Protein AF-A0AB36I3A6-F1 (afdb_monomer_lite)

Sequence (189 aa):
MEKKITGVNIMQKVNGEIGVILEKSWDMGILWNKVGSYETIAELSQLIEEWYPWSVDEAELKELTEEFLENQYIDVDGEEIELIQRVGENQVYVKYRNYSAIDECDCLIYDKSKKNYLLGFSNTGWARIDGAIDLETGTVGYYNDQENIYTPVGYLHDDDLDMLNGIIQDFDLSIDYECSVKREKELVP

Structure (mmCIF, N/CA/C/O backbone):
data_AF-A0AB36I3A6-F1
#
_entry.id   AF-A0AB36I3A6-F1
#
loop_
_atom_site.group_PDB
_atom_site.id
_atom_site.type_symbol
_atom_site.label_atom_id
_atom_site.label_alt_id
_atom_site.label_comp_id
_atom_site.label_asym_id
_atom_site.label_entity_id
_atom_site.label_seq_id
_atom_site.pdbx_PDB_ins_code
_atom_site.Cartn_x
_atom_site.Cartn_y
_atom_site.Cartn_z
_atom_site.occupancy
_atom_site.B_iso_or_equiv
_atom_site.auth_seq_id
_atom_site.auth_comp_id
_atom_site.auth_asym_id
_atom_site.auth_atom_id
_atom_site.pdbx_PDB_model_num
ATOM 1 N N . MET A 1 1 ? -26.705 3.551 -7.877 1.00 35.22 1 MET A N 1
ATOM 2 C CA . MET A 1 1 ? -26.489 4.973 -7.540 1.00 35.22 1 MET A CA 1
ATOM 3 C C . MET A 1 1 ? -25.013 5.082 -7.236 1.00 35.22 1 MET A C 1
ATOM 5 O O . MET A 1 1 ? -24.598 4.723 -6.147 1.00 35.22 1 MET A O 1
ATOM 9 N N . GLU A 1 2 ? -24.225 5.409 -8.254 1.00 30.97 2 GLU A N 1
ATOM 10 C CA . GLU A 1 2 ? -22.773 5.533 -8.141 1.00 30.97 2 GLU A CA 1
ATOM 11 C C . GLU A 1 2 ? -22.468 6.790 -7.328 1.00 30.97 2 GLU A C 1
ATOM 13 O O . GLU A 1 2 ? -22.832 7.901 -7.729 1.00 30.97 2 GLU A O 1
ATOM 18 N N . LYS A 1 3 ? -21.847 6.624 -6.158 1.00 34.03 3 LYS A N 1
ATOM 19 C CA . LYS A 1 3 ? -21.266 7.749 -5.429 1.00 34.03 3 LYS A CA 1
ATOM 20 C C . LYS A 1 3 ? -20.038 8.210 -6.213 1.00 34.03 3 LYS A C 1
ATOM 22 O O . LYS A 1 3 ? -18.934 7.732 -6.001 1.00 34.03 3 LYS A O 1
ATOM 27 N N . LYS A 1 4 ? -20.236 9.153 -7.135 1.00 32.88 4 LYS A N 1
ATOM 28 C CA . LYS A 1 4 ? -19.145 9.992 -7.635 1.00 32.88 4 LYS A CA 1
ATOM 29 C C . LYS A 1 4 ? -18.659 10.855 -6.475 1.00 32.88 4 LYS A C 1
ATOM 31 O O . LYS A 1 4 ? -19.248 11.897 -6.197 1.00 32.88 4 LYS A O 1
ATOM 36 N N . ILE A 1 5 ? -17.596 10.420 -5.809 1.00 39.62 5 ILE A N 1
ATOM 37 C CA . ILE A 1 5 ? -16.802 11.288 -4.945 1.00 39.62 5 ILE A CA 1
ATOM 38 C C . ILE A 1 5 ? -16.005 12.187 -5.893 1.00 39.62 5 ILE A C 1
ATOM 40 O O . ILE A 1 5 ? -14.973 11.815 -6.442 1.00 39.62 5 ILE A O 1
ATOM 44 N N . THR A 1 6 ? -16.566 13.355 -6.200 1.00 40.69 6 THR A N 1
ATOM 45 C CA . THR A 1 6 ? -15.867 14.406 -6.940 1.00 40.69 6 THR A CA 1
ATOM 46 C C . THR A 1 6 ? -14.751 14.950 -6.061 1.00 40.69 6 THR A C 1
ATOM 48 O O . THR A 1 6 ? -15.018 15.433 -4.963 1.00 40.69 6 THR A O 1
ATOM 51 N N . GLY A 1 7 ? -13.517 14.841 -6.544 1.00 38.28 7 GLY A N 1
ATOM 52 C CA . GLY A 1 7 ? -12.319 15.157 -5.786 1.00 38.28 7 GLY A CA 1
ATOM 53 C C . GLY A 1 7 ? -12.171 16.607 -5.310 1.00 38.28 7 GLY A C 1
ATOM 54 O O . GLY A 1 7 ? -12.706 17.556 -5.882 1.00 38.28 7 GLY A O 1
ATOM 55 N N . VAL A 1 8 ? -11.282 16.693 -4.315 1.00 44.88 8 VAL A N 1
ATOM 56 C CA . VAL A 1 8 ? -10.511 17.838 -3.801 1.00 44.88 8 VAL A CA 1
ATOM 57 C C . VAL A 1 8 ? -11.187 18.715 -2.730 1.00 44.88 8 VAL A C 1
ATOM 59 O O . VAL A 1 8 ? -12.175 19.399 -2.977 1.00 44.88 8 VAL A O 1
ATOM 62 N N . ASN A 1 9 ? -10.504 18.767 -1.570 1.00 38.03 9 ASN A N 1
ATOM 63 C CA . ASN A 1 9 ? -10.817 19.381 -0.264 1.00 38.03 9 ASN A CA 1
ATOM 64 C C . ASN A 1 9 ? -11.744 18.503 0.595 1.00 38.03 9 ASN A C 1
ATOM 66 O O . ASN A 1 9 ? -12.955 18.607 0.489 1.00 38.03 9 ASN A O 1
ATOM 70 N N . ILE A 1 10 ? -11.269 17.637 1.497 1.00 38.12 10 ILE A N 1
ATOM 71 C CA . ILE A 1 10 ? -10.376 17.916 2.633 1.00 38.12 10 ILE A CA 1
ATOM 72 C C . ILE A 1 10 ? -9.597 16.621 2.972 1.00 38.12 10 ILE A C 1
ATOM 74 O O . ILE A 1 10 ? -9.950 15.913 3.905 1.00 38.12 10 ILE A O 1
ATOM 78 N N . MET A 1 11 ? -8.517 16.293 2.256 1.00 43.50 11 MET A N 1
ATOM 79 C CA . MET A 1 11 ? -7.414 15.608 2.941 1.00 43.50 11 MET A CA 1
ATOM 80 C C . MET A 1 11 ? -6.622 16.725 3.600 1.00 43.50 11 MET A C 1
ATOM 82 O O . MET A 1 11 ? -5.793 17.388 2.978 1.00 43.50 11 MET A O 1
ATOM 86 N N . GLN A 1 12 ? -6.965 17.031 4.848 1.00 44.50 12 GLN A N 1
ATOM 87 C CA . GLN A 1 12 ? -6.058 17.761 5.721 1.00 44.50 12 GLN A CA 1
ATOM 88 C C . GLN A 1 12 ? -4.738 16.996 5.638 1.00 44.50 12 GLN A C 1
ATOM 90 O O . GLN A 1 12 ? -4.755 15.832 5.997 1.00 44.50 12 GLN A O 1
ATOM 95 N N . LYS A 1 13 ? -3.687 17.581 5.041 1.00 54.53 13 LYS A N 1
ATOM 96 C CA . LYS A 1 13 ? -2.476 16.873 4.585 1.00 54.53 13 LYS A CA 1
ATOM 97 C C . LYS A 1 13 ? -2.042 15.827 5.620 1.00 54.53 13 LYS A C 1
ATOM 99 O O . LYS A 1 13 ? -1.448 16.182 6.640 1.00 54.53 13 LYS A O 1
ATOM 104 N N . VAL A 1 14 ? -2.447 14.578 5.399 1.00 73.00 14 VAL A N 1
ATOM 105 C CA . VAL A 1 14 ? -2.190 13.489 6.332 1.00 73.00 14 VAL A CA 1
ATOM 106 C C . VAL A 1 14 ? -0.756 13.102 6.055 1.00 73.00 14 VAL A C 1
ATOM 108 O O . VAL A 1 14 ? -0.412 12.784 4.922 1.00 73.00 14 VAL A O 1
ATOM 111 N N . ASN A 1 15 ? 0.108 13.283 7.045 1.00 80.44 15 ASN A N 1
ATOM 112 C CA . ASN A 1 15 ? 1.540 13.081 6.869 1.00 80.44 15 ASN A CA 1
ATOM 113 C C . ASN A 1 15 ? 1.945 11.726 7.444 1.00 80.44 15 ASN A C 1
ATOM 115 O O . ASN A 1 15 ? 1.367 11.285 8.441 1.00 80.44 15 ASN A O 1
ATOM 119 N N . GLY A 1 16 ? 3.010 11.160 6.884 1.00 89.12 16 GLY A N 1
ATOM 120 C CA . GLY A 1 16 ? 3.512 9.849 7.275 1.00 89.12 16 GLY A CA 1
ATOM 121 C C . GLY A 1 16 ? 2.801 8.722 6.536 1.00 89.12 16 GLY A C 1
ATOM 122 O O . GLY A 1 16 ? 2.150 8.959 5.516 1.00 89.12 16 GLY A O 1
ATOM 123 N N . GLU A 1 17 ? 2.930 7.517 7.075 1.00 91.44 17 GLU A N 1
ATOM 124 C CA . GLU A 1 17 ? 2.483 6.283 6.429 1.00 91.44 17 GLU A CA 1
ATOM 125 C C . GLU A 1 17 ? 0.968 6.231 6.178 1.00 91.44 17 GLU A C 1
ATOM 127 O O . GLU A 1 17 ? 0.532 5.756 5.138 1.00 91.44 17 GLU A O 1
ATOM 132 N N . ILE A 1 18 ? 0.140 6.836 7.042 1.00 93.31 18 ILE A N 1
ATOM 133 C CA . ILE A 1 18 ? -1.312 6.949 6.806 1.00 93.31 18 ILE A CA 1
ATOM 134 C C . ILE A 1 18 ? -1.589 7.645 5.464 1.00 93.31 18 ILE A C 1
ATOM 136 O O . ILE A 1 18 ? -2.482 7.238 4.724 1.00 93.31 18 ILE A O 1
ATOM 140 N N . GLY A 1 19 ? -0.846 8.714 5.159 1.00 92.25 19 GLY A N 1
ATOM 141 C CA . GLY A 1 19 ? -1.003 9.446 3.904 1.00 92.25 19 GLY A CA 1
ATOM 142 C C . GLY A 1 19 ? -0.600 8.600 2.699 1.00 92.25 19 GLY A C 1
ATOM 143 O O . GLY A 1 19 ? -1.314 8.600 1.702 1.00 92.25 19 GLY A O 1
ATOM 144 N N . VAL A 1 20 ? 0.496 7.847 2.829 1.00 91.06 20 VAL A N 1
ATOM 145 C CA . VAL A 1 20 ? 1.010 6.942 1.793 1.00 91.06 20 VAL A CA 1
ATOM 146 C C . VAL A 1 20 ? 0.011 5.821 1.504 1.00 91.06 20 VAL A C 1
ATOM 148 O O . VAL A 1 20 ? -0.366 5.643 0.351 1.00 91.06 20 VAL A O 1
ATOM 151 N N . ILE A 1 21 ? -0.486 5.127 2.532 1.00 92.50 21 ILE A N 1
ATOM 152 C CA . ILE A 1 21 ? -1.477 4.048 2.394 1.00 92.50 21 ILE A CA 1
ATOM 153 C C . ILE A 1 21 ? -2.742 4.555 1.693 1.00 92.50 21 ILE A C 1
ATOM 155 O O . ILE A 1 21 ? -3.230 3.925 0.754 1.00 92.50 21 ILE A O 1
ATOM 159 N N . LEU A 1 22 ? -3.271 5.706 2.124 1.00 93.38 22 LEU A N 1
ATOM 160 C CA . LEU A 1 22 ? -4.464 6.291 1.509 1.00 93.38 22 LEU A CA 1
ATOM 161 C C . LEU A 1 22 ? -4.204 6.709 0.055 1.00 93.38 22 LEU A C 1
ATOM 163 O O . LEU A 1 22 ? -5.060 6.491 -0.795 1.00 93.38 22 LEU A O 1
ATOM 167 N N . GLU A 1 23 ? -3.045 7.291 -0.254 1.00 92.19 23 GLU A N 1
ATOM 168 C CA . GLU A 1 23 ? -2.688 7.653 -1.629 1.00 92.19 23 GLU A CA 1
ATOM 169 C C . GLU A 1 23 ? -2.577 6.413 -2.524 1.00 92.19 23 GLU A C 1
ATOM 171 O O . GLU A 1 23 ? -3.213 6.384 -3.576 1.00 92.19 23 GLU A O 1
ATOM 176 N N . LYS A 1 24 ? -1.864 5.367 -2.081 1.00 92.25 24 LYS A N 1
ATOM 177 C CA . LYS A 1 24 ? -1.748 4.097 -2.816 1.00 92.25 24 LYS A CA 1
ATOM 178 C C . LYS A 1 24 ? -3.123 3.481 -3.076 1.00 92.25 24 LYS A C 1
ATOM 180 O O . LYS A 1 24 ? -3.438 3.165 -4.222 1.00 92.25 24 LYS A O 1
ATOM 185 N N . SER A 1 25 ? -3.950 3.365 -2.032 1.00 93.69 25 SER A N 1
ATOM 186 C CA . SER A 1 25 ? -5.279 2.745 -2.099 1.00 93.69 25 SER A CA 1
ATOM 187 C C . SER A 1 25 ? -6.197 3.412 -3.129 1.00 93.69 25 SER A C 1
ATOM 189 O O . SER A 1 25 ? -6.922 2.739 -3.856 1.00 93.69 25 SER A O 1
ATOM 191 N N . TRP A 1 26 ? -6.135 4.742 -3.243 1.00 92.94 26 TRP A N 1
ATOM 192 C CA . TRP A 1 26 ? -6.946 5.497 -4.204 1.00 92.94 26 TRP A CA 1
ATOM 193 C C . TRP A 1 26 ? -6.291 5.706 -5.578 1.00 92.94 26 TRP A C 1
ATOM 195 O O . TRP A 1 26 ? -6.980 6.165 -6.491 1.00 92.94 26 TRP A O 1
ATOM 205 N N . ASP A 1 27 ? -5.000 5.399 -5.741 1.00 93.00 27 ASP A N 1
ATOM 206 C CA . ASP A 1 27 ? -4.307 5.419 -7.037 1.00 93.00 27 ASP A CA 1
ATOM 207 C C . ASP A 1 27 ? -4.473 4.080 -7.772 1.00 93.00 27 ASP A C 1
ATOM 209 O O . ASP A 1 27 ? -5.175 3.999 -8.782 1.00 93.00 27 ASP A O 1
ATOM 213 N N . MET A 1 28 ? -3.866 3.013 -7.244 1.00 92.44 28 MET A N 1
ATOM 214 C CA . MET A 1 28 ? -3.872 1.676 -7.858 1.00 92.44 28 MET A CA 1
ATOM 215 C C . MET A 1 28 ? -4.148 0.521 -6.888 1.00 92.44 28 MET A C 1
ATOM 217 O O . MET A 1 28 ? -4.386 -0.600 -7.338 1.00 92.44 28 MET A O 1
ATOM 221 N N . GLY A 1 29 ? -4.122 0.780 -5.584 1.00 93.00 29 GLY A N 1
ATOM 222 C CA . GLY A 1 29 ? -4.219 -0.214 -4.518 1.00 93.00 29 GLY A CA 1
ATOM 223 C C . GLY A 1 29 ? -2.947 -0.270 -3.674 1.00 93.00 29 GLY A C 1
ATOM 224 O O . GLY A 1 29 ? -1.864 0.110 -4.122 1.00 93.00 29 GLY A O 1
ATOM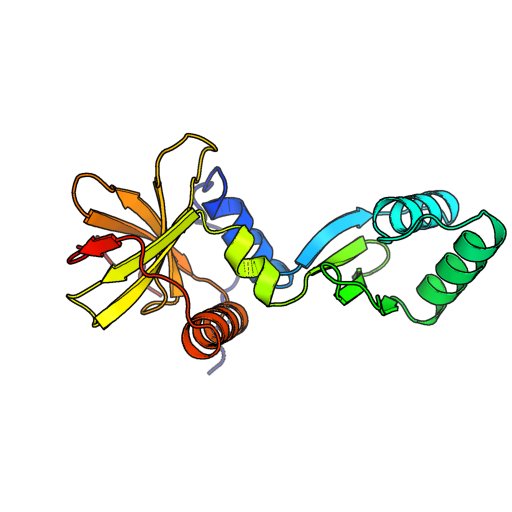 225 N N . ILE A 1 30 ? -3.057 -0.763 -2.441 1.00 92.06 30 ILE A N 1
ATOM 226 C CA . ILE A 1 30 ? -1.964 -0.707 -1.449 1.00 92.06 30 ILE A CA 1
ATOM 227 C C . ILE A 1 30 ? -0.753 -1.591 -1.796 1.00 92.06 30 ILE A C 1
ATOM 229 O O . ILE A 1 30 ? 0.344 -1.350 -1.303 1.00 92.06 30 ILE A O 1
ATOM 233 N N . LEU A 1 31 ? -0.935 -2.573 -2.685 1.00 92.31 31 LEU A N 1
ATOM 234 C CA . LEU A 1 31 ? 0.131 -3.440 -3.206 1.00 92.31 31 LEU A CA 1
ATOM 235 C C . LEU A 1 31 ? 0.945 -2.821 -4.346 1.00 92.31 31 LEU A C 1
ATOM 237 O O . LEU A 1 31 ? 1.915 -3.427 -4.808 1.00 92.31 31 LEU A O 1
ATOM 241 N N . TRP A 1 32 ? 0.527 -1.663 -4.852 1.00 93.56 32 TRP A N 1
ATOM 242 C CA . TRP A 1 32 ? 1.146 -1.033 -6.005 1.00 93.56 32 TRP A CA 1
ATOM 243 C C . TRP A 1 32 ? 2.046 0.113 -5.576 1.00 93.56 32 TRP A C 1
ATOM 245 O O . TRP A 1 32 ? 1.610 1.072 -4.942 1.00 93.56 32 TRP A O 1
ATOM 255 N N . ASN A 1 33 ? 3.303 0.043 -6.002 1.00 92.44 33 ASN A N 1
ATOM 256 C CA . ASN A 1 33 ? 4.273 1.106 -5.805 1.00 92.44 33 ASN A CA 1
ATOM 257 C C . ASN A 1 33 ? 4.621 1.732 -7.148 1.00 92.44 33 ASN A C 1
ATOM 259 O O . ASN A 1 33 ? 5.093 1.059 -8.065 1.00 92.44 33 ASN A O 1
ATOM 263 N N . LYS A 1 34 ? 4.421 3.045 -7.258 1.00 94.94 34 LYS A N 1
ATOM 264 C CA . LYS A 1 34 ? 4.961 3.814 -8.374 1.00 94.94 34 LYS A CA 1
ATOM 265 C C . LYS A 1 34 ? 6.470 3.914 -8.217 1.00 94.94 34 LYS A C 1
ATOM 267 O O . LYS A 1 34 ? 6.950 4.539 -7.275 1.00 94.94 34 LYS A O 1
ATOM 272 N N . VAL A 1 35 ? 7.204 3.353 -9.168 1.00 95.56 35 VAL A N 1
ATOM 273 C CA . VAL A 1 35 ? 8.669 3.299 -9.098 1.00 95.56 35 VAL A CA 1
ATOM 274 C C . VAL A 1 35 ? 9.352 4.344 -9.969 1.00 95.56 35 VAL A C 1
ATOM 276 O O . VAL A 1 35 ? 10.484 4.734 -9.704 1.00 95.56 35 VAL A O 1
ATOM 279 N N . GLY A 1 36 ? 8.653 4.875 -10.974 1.00 96.94 36 GLY A N 1
ATOM 280 C CA . GLY A 1 36 ? 9.194 5.963 -11.775 1.00 96.94 36 GLY A CA 1
ATOM 281 C C . GLY A 1 36 ? 8.364 6.328 -12.994 1.00 96.94 36 GLY A C 1
ATOM 282 O O . GLY A 1 36 ? 7.226 5.892 -13.183 1.00 96.94 36 GLY A O 1
ATOM 283 N N . SER A 1 37 ? 8.963 7.165 -13.831 1.00 97.69 37 SER A N 1
ATOM 284 C CA . SER A 1 37 ? 8.476 7.507 -15.163 1.00 97.69 37 SER A CA 1
ATOM 285 C C . SER A 1 37 ? 9.657 7.656 -16.109 1.00 97.69 37 SER A C 1
ATOM 287 O O . SER A 1 37 ? 10.727 8.070 -15.666 1.00 97.69 37 SER A O 1
ATOM 289 N N . TYR A 1 38 ? 9.455 7.382 -17.394 1.00 97.94 38 TYR A N 1
ATOM 290 C CA . TYR A 1 38 ? 10.512 7.458 -18.404 1.00 97.94 38 TYR A CA 1
ATOM 291 C C . TYR A 1 38 ? 10.119 8.361 -19.580 1.00 97.94 38 TYR A C 1
ATOM 293 O O . TYR A 1 38 ? 8.947 8.492 -19.927 1.00 97.94 38 TYR A O 1
ATOM 301 N N . GLU A 1 39 ? 11.096 8.984 -20.225 1.00 97.88 39 GLU A N 1
ATOM 302 C CA . GLU A 1 39 ? 10.934 9.688 -21.504 1.00 97.88 39 GLU A CA 1
ATOM 303 C C . GLU A 1 39 ? 11.705 8.980 -22.626 1.00 97.88 39 GLU A C 1
ATOM 305 O O . GLU A 1 39 ? 11.400 9.140 -23.811 1.00 97.88 39 GLU A O 1
ATOM 310 N N . THR A 1 40 ? 12.693 8.161 -22.258 1.00 98.06 40 THR A N 1
ATOM 311 C CA . THR A 1 40 ? 13.557 7.429 -23.184 1.00 98.06 40 THR A CA 1
ATOM 312 C C . THR A 1 40 ? 13.577 5.927 -22.898 1.00 98.06 40 THR A C 1
ATOM 314 O O . THR A 1 40 ? 13.293 5.474 -21.792 1.00 98.06 40 THR A O 1
ATOM 317 N N . ILE A 1 41 ? 13.967 5.134 -23.902 1.00 97.31 41 ILE A N 1
ATOM 318 C CA . ILE A 1 41 ? 14.140 3.678 -23.749 1.00 97.31 41 ILE A CA 1
ATOM 319 C C . ILE A 1 41 ? 15.250 3.355 -22.736 1.00 97.31 41 ILE A C 1
ATOM 321 O O . ILE A 1 41 ? 15.144 2.371 -22.014 1.00 97.31 41 ILE A O 1
ATOM 325 N N . ALA A 1 42 ? 16.292 4.188 -22.651 1.00 97.62 42 ALA A N 1
ATOM 326 C CA . ALA A 1 42 ? 17.376 3.995 -21.691 1.00 97.62 42 ALA A CA 1
ATOM 327 C C . ALA A 1 42 ? 16.890 4.153 -20.240 1.00 97.62 42 ALA A C 1
ATOM 329 O O . ALA A 1 42 ? 17.219 3.325 -19.399 1.00 97.62 42 ALA A O 1
ATOM 330 N N . GLU A 1 43 ? 16.063 5.164 -19.962 1.00 98.25 43 GLU A N 1
ATOM 331 C CA . GLU A 1 43 ? 15.441 5.349 -18.642 1.00 98.25 43 GLU A CA 1
ATOM 332 C C . GLU A 1 43 ? 14.472 4.211 -18.307 1.00 98.25 43 GLU A C 1
ATOM 334 O O . GLU A 1 43 ? 14.457 3.738 -17.176 1.00 98.25 43 GLU A O 1
ATOM 339 N N . LEU A 1 44 ? 13.699 3.730 -19.290 1.00 97.81 44 LEU A N 1
ATOM 340 C CA . LEU A 1 44 ? 12.858 2.548 -19.098 1.00 97.81 44 LEU A CA 1
ATOM 341 C C . LEU A 1 44 ? 13.696 1.307 -18.759 1.00 97.81 44 LEU A C 1
ATOM 343 O O . LEU A 1 44 ? 13.363 0.596 -17.819 1.00 97.81 44 LEU A O 1
ATOM 347 N N . SER A 1 45 ? 14.783 1.068 -19.498 1.00 97.50 45 SER A N 1
ATOM 348 C CA . SER A 1 45 ? 15.675 -0.075 -19.253 1.00 97.50 45 SER A CA 1
ATOM 349 C C . SER A 1 45 ? 16.253 -0.007 -17.840 1.00 97.50 45 SER A C 1
ATOM 351 O O . SER A 1 45 ? 16.275 -1.009 -17.139 1.00 97.50 45 SER A O 1
ATOM 353 N N . GLN A 1 46 ? 16.648 1.186 -17.386 1.00 97.12 46 GLN A N 1
ATOM 354 C CA . GLN A 1 46 ? 17.145 1.388 -16.028 1.00 97.12 46 GLN A CA 1
ATOM 355 C C . GLN A 1 46 ? 16.075 1.095 -14.964 1.00 97.12 46 GLN A C 1
ATOM 357 O O . GLN A 1 46 ? 16.382 0.455 -13.964 1.00 97.12 46 GLN A O 1
ATOM 362 N N . LEU A 1 47 ? 14.825 1.527 -15.173 1.00 97.31 47 LEU A N 1
ATOM 363 C CA . LEU A 1 47 ? 13.725 1.208 -14.254 1.00 97.31 47 LEU A CA 1
ATOM 364 C C . LEU A 1 47 ? 13.449 -0.299 -14.197 1.00 97.31 47 LEU A C 1
ATOM 366 O O . LEU A 1 47 ? 13.176 -0.822 -13.123 1.00 97.31 47 LEU A O 1
ATOM 370 N N . ILE A 1 48 ? 13.522 -1.000 -15.331 1.00 96.31 48 ILE A N 1
ATOM 371 C CA . ILE A 1 48 ? 13.373 -2.459 -15.356 1.00 96.31 48 ILE A CA 1
ATOM 372 C C . ILE A 1 48 ? 14.535 -3.112 -14.603 1.00 96.31 48 ILE A C 1
ATOM 374 O O . ILE A 1 48 ? 14.285 -3.914 -13.717 1.00 96.31 48 ILE A O 1
ATOM 378 N N . GLU A 1 49 ? 15.784 -2.739 -14.884 1.00 95.69 49 GLU A N 1
ATOM 379 C CA . GLU A 1 49 ? 16.966 -3.292 -14.205 1.00 95.69 49 GLU A CA 1
ATOM 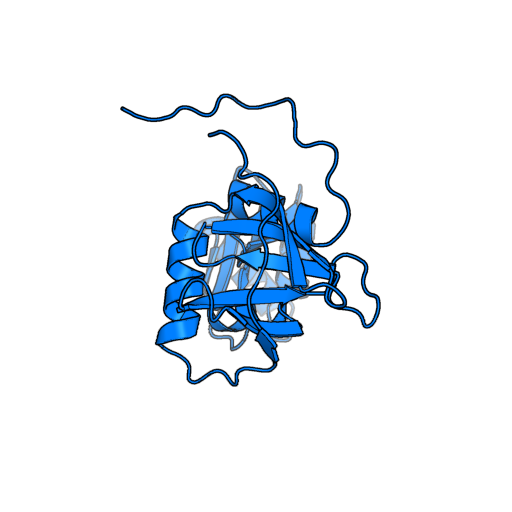380 C C . GLU A 1 49 ? 16.932 -3.078 -12.683 1.00 95.69 49 GLU A C 1
ATOM 382 O O . GLU A 1 49 ? 17.310 -3.968 -11.928 1.00 95.69 49 GLU A O 1
ATOM 387 N N . GLU A 1 50 ? 16.467 -1.913 -12.223 1.00 94.94 50 GLU A N 1
ATOM 388 C CA . GLU A 1 50 ? 16.399 -1.577 -10.796 1.00 94.94 50 GLU A CA 1
ATOM 389 C C . GLU A 1 50 ? 15.347 -2.398 -10.037 1.00 94.94 50 GLU A C 1
ATOM 391 O O . GLU A 1 50 ? 15.560 -2.738 -8.873 1.00 94.94 50 GLU A O 1
ATOM 396 N N . TRP A 1 51 ? 14.220 -2.710 -10.683 1.00 93.69 51 TRP A N 1
ATOM 397 C CA . TRP A 1 51 ? 13.057 -3.314 -10.024 1.00 93.69 51 TRP A CA 1
ATOM 398 C C . TRP A 1 51 ? 12.808 -4.771 -10.392 1.00 93.69 51 TRP A C 1
ATOM 400 O O . TRP A 1 51 ? 11.987 -5.434 -9.759 1.00 93.69 51 TRP A O 1
ATOM 410 N N . TYR A 1 52 ? 13.509 -5.297 -11.390 1.00 93.12 52 TYR A N 1
ATOM 411 C CA . TYR A 1 52 ? 13.480 -6.716 -11.684 1.00 93.12 52 TYR A CA 1
ATOM 412 C C . TYR A 1 52 ? 14.269 -7.473 -10.602 1.00 93.12 52 TYR A C 1
ATOM 414 O O . TYR A 1 52 ? 15.396 -7.096 -10.279 1.00 93.12 52 TYR A O 1
ATOM 422 N N . PRO A 1 53 ? 13.709 -8.539 -10.004 1.00 89.56 53 PRO A N 1
ATOM 423 C CA . PRO A 1 53 ? 14.278 -9.137 -8.792 1.00 89.56 53 PRO A CA 1
ATOM 424 C C . PRO A 1 53 ? 15.586 -9.905 -9.024 1.00 89.56 53 PRO A C 1
ATOM 426 O O . PRO A 1 53 ? 16.239 -10.319 -8.063 1.00 89.56 53 PRO A O 1
ATOM 429 N N . TRP A 1 54 ? 15.983 -10.118 -10.279 1.00 90.06 54 TRP A N 1
ATOM 430 C CA . TRP A 1 54 ? 17.193 -10.850 -10.631 1.00 90.06 54 TRP A CA 1
ATOM 431 C C . TRP A 1 54 ? 18.162 -9.972 -11.407 1.00 90.06 54 TRP A C 1
ATOM 433 O O . TRP A 1 54 ? 17.769 -9.128 -12.207 1.00 90.06 54 TRP A O 1
ATOM 443 N N . SER A 1 55 ? 19.454 -10.232 -11.207 1.00 91.44 55 SER A N 1
ATOM 444 C CA . SER A 1 55 ? 20.493 -9.645 -12.045 1.00 91.44 55 SER A CA 1
ATOM 445 C C . SER A 1 55 ? 20.344 -10.176 -13.467 1.00 91.44 55 SER A C 1
ATOM 447 O O . SER A 1 55 ? 20.482 -11.379 -13.684 1.00 91.44 55 SER A O 1
ATOM 449 N N . VAL A 1 56 ? 20.142 -9.267 -14.412 1.00 92.62 56 VAL A N 1
ATOM 450 C CA . VAL A 1 56 ? 20.073 -9.547 -15.850 1.00 92.62 56 VAL A CA 1
ATOM 451 C C . VAL A 1 56 ? 21.300 -8.971 -16.546 1.00 92.62 56 VAL A C 1
ATOM 453 O O . VAL A 1 56 ? 21.892 -8.000 -16.071 1.00 92.62 56 VAL A O 1
ATOM 456 N N . ASP A 1 57 ? 21.730 -9.587 -17.644 1.00 96.25 57 ASP A N 1
ATOM 457 C CA . ASP A 1 57 ? 22.783 -9.010 -18.483 1.00 96.25 57 ASP A CA 1
ATOM 458 C C . ASP A 1 57 ? 22.215 -8.026 -19.525 1.00 96.25 57 ASP A C 1
ATOM 460 O O . ASP A 1 57 ? 21.005 -7.854 -19.654 1.00 96.25 57 ASP A O 1
ATOM 464 N N . GLU A 1 58 ? 23.088 -7.342 -20.273 1.00 96.19 58 GLU A N 1
ATOM 465 C CA . GLU A 1 58 ? 22.675 -6.317 -21.247 1.00 96.19 58 GLU A CA 1
ATOM 466 C C . GLU A 1 58 ? 21.769 -6.873 -22.363 1.00 96.19 58 GLU A C 1
ATOM 468 O O . GLU A 1 58 ? 20.899 -6.158 -22.865 1.00 96.19 58 GLU A O 1
ATOM 473 N N . ALA A 1 59 ? 21.966 -8.131 -22.774 1.00 97.00 59 ALA A N 1
ATOM 474 C CA . ALA A 1 59 ? 21.162 -8.735 -23.831 1.00 97.00 59 ALA A CA 1
ATOM 475 C C . ALA A 1 59 ? 19.764 -9.088 -23.310 1.00 97.00 59 ALA A C 1
ATOM 477 O O . ALA A 1 59 ? 18.775 -8.744 -23.954 1.00 97.00 59 ALA A O 1
ATOM 478 N N . GLU A 1 60 ? 19.691 -9.695 -22.126 1.00 96.12 60 GLU A N 1
ATOM 479 C CA . GLU A 1 60 ? 18.432 -10.022 -21.455 1.00 96.12 60 GLU A CA 1
ATOM 480 C C . GLU A 1 60 ? 17.638 -8.762 -21.082 1.00 96.12 60 GLU A C 1
ATOM 482 O O . GLU A 1 60 ? 16.441 -8.682 -21.352 1.00 96.12 60 GLU A O 1
ATOM 487 N N . LEU A 1 61 ? 18.299 -7.724 -20.556 1.00 97.38 61 LEU A N 1
ATOM 488 C CA . LEU A 1 61 ? 17.647 -6.453 -20.227 1.00 97.38 61 LEU A CA 1
ATOM 489 C C . LEU A 1 61 ? 17.016 -5.801 -21.460 1.00 97.38 61 LEU A C 1
ATOM 491 O O . LEU A 1 61 ? 15.928 -5.220 -21.389 1.00 97.38 61 LEU A O 1
ATOM 495 N N .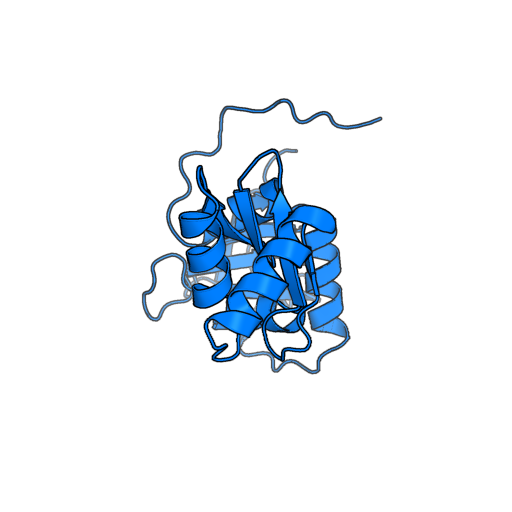 LYS A 1 62 ? 17.694 -5.894 -22.606 1.00 97.25 62 LYS A N 1
ATOM 496 C CA . LYS A 1 62 ? 17.160 -5.394 -23.868 1.00 97.25 62 LYS A CA 1
ATOM 497 C C . LYS A 1 62 ? 15.904 -6.165 -24.282 1.00 97.25 62 LYS A C 1
ATOM 499 O O . LYS A 1 62 ? 14.927 -5.525 -24.665 1.00 97.25 62 LYS A O 1
ATOM 504 N N . GLU A 1 63 ? 15.920 -7.494 -24.195 1.00 96.75 63 GLU A N 1
ATOM 505 C CA . GLU A 1 63 ? 14.755 -8.336 -24.505 1.00 96.75 63 GLU A CA 1
ATOM 506 C C . GLU A 1 63 ? 13.572 -8.015 -23.578 1.00 96.75 63 GLU A C 1
ATOM 508 O O . GLU A 1 63 ? 12.476 -7.750 -24.069 1.00 96.75 63 GLU A O 1
ATOM 513 N N . LEU A 1 64 ? 13.807 -7.904 -22.266 1.00 96.56 64 LEU A N 1
ATOM 514 C CA . LEU A 1 64 ? 12.784 -7.509 -21.288 1.00 96.56 64 LEU A CA 1
ATOM 515 C C . LEU A 1 64 ? 12.216 -6.114 -21.562 1.00 96.56 64 LEU A C 1
ATOM 517 O O . LEU A 1 64 ? 11.015 -5.887 -21.433 1.00 96.56 64 LEU A O 1
ATOM 521 N N . THR A 1 65 ? 13.063 -5.164 -21.959 1.00 97.56 65 THR A N 1
ATOM 522 C CA . THR A 1 65 ? 12.618 -3.804 -22.297 1.00 97.56 65 THR A CA 1
ATOM 523 C C . THR A 1 65 ? 11.738 -3.799 -23.546 1.00 97.56 65 THR A C 1
ATOM 525 O O . THR A 1 65 ? 10.731 -3.087 -23.592 1.00 97.56 65 THR A O 1
ATOM 528 N N . GLU A 1 66 ? 12.098 -4.582 -24.564 1.00 96.88 66 GLU A N 1
ATOM 529 C CA . GLU A 1 66 ? 11.290 -4.749 -25.775 1.00 96.88 66 GLU A CA 1
ATOM 530 C C . GLU A 1 66 ? 9.947 -5.425 -25.451 1.00 96.88 66 GLU A C 1
ATOM 532 O O . GLU A 1 66 ? 8.901 -4.924 -25.873 1.00 96.88 66 GLU A O 1
ATOM 537 N N . GLU A 1 67 ? 9.958 -6.477 -24.627 1.00 95.06 67 GLU A N 1
ATOM 538 C CA . GLU A 1 67 ? 8.751 -7.157 -24.150 1.00 95.06 67 GLU A CA 1
ATOM 539 C C . GLU A 1 67 ? 7.837 -6.211 -23.362 1.00 95.06 67 GLU A C 1
ATOM 541 O O . GLU A 1 67 ? 6.642 -6.123 -23.645 1.00 95.06 67 GLU A O 1
ATOM 546 N N . PHE A 1 68 ? 8.389 -5.435 -22.426 1.00 97.00 68 PHE A N 1
ATOM 547 C CA . PHE A 1 68 ? 7.624 -4.460 -21.653 1.00 97.00 68 PHE A CA 1
ATOM 548 C C . PHE A 1 68 ? 6.969 -3.407 -22.552 1.00 97.00 68 PHE A C 1
ATOM 550 O O . PHE A 1 68 ? 5.837 -2.994 -22.306 1.00 97.00 68 PHE A O 1
ATOM 557 N N . LEU A 1 69 ? 7.648 -2.949 -23.608 1.00 96.31 69 LEU A N 1
ATOM 558 C CA . LEU A 1 69 ? 7.073 -1.979 -24.545 1.00 96.31 69 LEU A CA 1
ATOM 559 C C . LEU A 1 69 ? 5.913 -2.566 -25.361 1.00 96.31 69 LEU A C 1
ATOM 561 O O . LEU A 1 69 ? 4.958 -1.836 -25.653 1.00 96.31 69 LEU A O 1
ATOM 565 N N . GLU A 1 70 ? 5.989 -3.849 -25.721 1.00 96.25 70 GLU A N 1
ATOM 566 C CA . GLU A 1 70 ? 4.946 -4.562 -26.464 1.00 96.25 70 GLU A CA 1
ATOM 567 C C . GLU A 1 70 ? 3.751 -4.916 -25.570 1.00 96.25 70 GLU A C 1
ATOM 569 O O . GLU A 1 70 ? 2.615 -4.521 -25.856 1.00 96.25 70 GLU A O 1
ATOM 574 N N . ASN A 1 71 ? 4.014 -5.606 -24.461 1.00 96.88 71 ASN A N 1
ATOM 575 C CA . ASN A 1 71 ? 3.000 -6.151 -23.562 1.00 96.88 71 ASN A CA 1
ATOM 576 C C . ASN A 1 71 ? 2.471 -5.117 -22.567 1.00 96.88 71 ASN A C 1
ATOM 578 O O . ASN A 1 71 ? 1.358 -5.261 -22.065 1.00 96.88 71 ASN A O 1
ATOM 582 N N . GLN A 1 72 ? 3.224 -4.040 -22.326 1.00 96.62 72 GLN A N 1
ATOM 583 C CA . GLN A 1 72 ? 2.960 -3.014 -21.306 1.00 96.62 72 GLN A CA 1
ATOM 584 C C . GLN A 1 72 ? 3.112 -3.516 -19.867 1.00 96.62 72 GLN A C 1
ATOM 586 O O . GLN A 1 72 ? 2.753 -2.803 -18.929 1.00 96.62 72 GLN A O 1
ATOM 591 N N . TYR A 1 73 ? 3.641 -4.723 -19.688 1.00 96.81 73 TYR A N 1
ATOM 592 C CA . TYR A 1 73 ? 3.961 -5.306 -18.397 1.00 96.81 73 TYR A CA 1
ATOM 593 C C . TYR A 1 73 ? 5.008 -6.418 -18.545 1.00 96.81 73 TYR A C 1
ATOM 595 O O . TYR A 1 73 ? 5.219 -6.925 -19.646 1.00 96.81 73 TYR A O 1
ATOM 603 N N . ILE A 1 74 ? 5.620 -6.799 -17.425 1.00 95.62 74 ILE A N 1
ATOM 604 C CA . ILE A 1 74 ? 6.442 -8.000 -17.246 1.00 95.62 74 ILE A CA 1
ATOM 605 C C . ILE A 1 74 ? 5.842 -8.790 -16.081 1.00 95.62 74 ILE A C 1
ATOM 607 O O . ILE A 1 74 ? 5.773 -8.271 -14.965 1.00 95.62 74 ILE A O 1
ATOM 611 N N . ASP A 1 75 ? 5.403 -10.021 -16.346 1.00 94.62 75 ASP A N 1
ATOM 612 C CA . ASP A 1 75 ? 5.025 -10.978 -15.299 1.00 94.62 75 ASP A CA 1
ATOM 613 C C . ASP A 1 75 ? 6.300 -11.476 -14.613 1.00 94.62 75 ASP A C 1
ATOM 615 O O . ASP A 1 75 ? 7.244 -11.909 -15.279 1.00 94.62 75 ASP A O 1
ATOM 619 N N . VAL A 1 76 ? 6.356 -11.356 -13.291 1.00 91.56 76 VAL A N 1
ATOM 620 C CA . VAL A 1 76 ? 7.552 -11.662 -12.515 1.00 91.56 76 VAL A CA 1
ATOM 621 C C . VAL A 1 76 ? 7.312 -12.949 -11.737 1.00 91.56 76 VAL A C 1
ATOM 623 O O . VAL A 1 76 ? 6.531 -13.004 -10.786 1.00 91.56 76 VAL A O 1
ATOM 626 N N . ASP A 1 77 ? 8.055 -13.997 -12.091 1.00 86.75 77 ASP A N 1
ATOM 627 C CA . ASP A 1 77 ? 8.101 -15.266 -11.348 1.00 86.75 77 ASP A CA 1
ATOM 628 C C . ASP A 1 77 ? 8.938 -15.156 -10.052 1.00 86.75 77 ASP A C 1
ATOM 630 O O . ASP A 1 77 ? 9.826 -15.958 -9.779 1.00 86.75 77 ASP A O 1
ATOM 634 N N . GLY A 1 78 ? 8.731 -14.079 -9.290 1.00 82.00 78 GLY A N 1
ATOM 635 C CA . GLY A 1 78 ? 9.460 -13.756 -8.066 1.00 82.00 78 GLY A CA 1
ATOM 636 C C . GLY A 1 78 ? 8.651 -14.045 -6.807 1.00 82.00 78 GLY A C 1
ATOM 637 O O . GLY A 1 78 ? 7.430 -14.216 -6.854 1.00 82.00 78 GLY A O 1
ATOM 638 N N . GLU A 1 79 ? 9.333 -14.074 -5.660 1.00 83.31 79 GLU A N 1
ATOM 639 C CA . GLU A 1 79 ? 8.673 -14.208 -4.359 1.00 83.31 79 GLU A CA 1
ATOM 640 C C . GLU A 1 79 ? 7.977 -12.898 -3.962 1.00 83.31 79 GLU A C 1
ATOM 642 O O . GLU A 1 79 ? 6.812 -12.915 -3.606 1.00 83.31 79 GLU A O 1
ATOM 647 N N . GLU A 1 80 ? 8.613 -11.737 -4.061 1.00 86.50 80 GLU A N 1
ATOM 648 C CA . GLU A 1 80 ? 8.000 -10.493 -3.554 1.00 86.50 80 GLU A CA 1
ATOM 649 C C . GLU A 1 80 ? 7.170 -9.758 -4.611 1.00 86.50 80 GLU A C 1
ATOM 651 O O . GLU A 1 80 ? 6.063 -9.291 -4.339 1.00 86.50 80 GLU A O 1
ATOM 656 N N . ILE A 1 81 ? 7.693 -9.676 -5.832 1.00 91.06 81 ILE A N 1
ATOM 657 C CA . ILE A 1 81 ? 7.082 -8.937 -6.937 1.00 91.06 81 ILE A CA 1
ATOM 658 C C . ILE A 1 81 ? 6.258 -9.897 -7.793 1.00 91.06 81 ILE A C 1
ATOM 660 O O . ILE A 1 81 ? 6.734 -10.961 -8.184 1.00 91.06 81 ILE A O 1
ATOM 664 N N . GLU A 1 82 ? 5.022 -9.502 -8.089 1.00 93.25 82 GLU A N 1
ATOM 665 C CA . GLU A 1 82 ? 4.123 -10.206 -9.007 1.00 93.25 82 GLU A CA 1
ATOM 666 C C . GLU A 1 82 ? 4.249 -9.672 -10.436 1.00 93.25 82 GLU A C 1
ATOM 668 O O . GLU A 1 82 ? 4.230 -10.439 -11.392 1.00 93.25 82 GLU A O 1
ATOM 673 N N . LEU A 1 83 ? 4.332 -8.349 -10.594 1.00 94.94 83 LEU A N 1
ATOM 674 C CA . LEU A 1 83 ? 4.144 -7.698 -11.887 1.00 94.94 83 LEU A CA 1
ATOM 675 C C . LEU A 1 83 ? 4.851 -6.342 -11.918 1.00 94.94 83 LEU A C 1
ATOM 677 O O . LEU A 1 83 ? 4.714 -5.552 -10.986 1.00 94.94 83 LEU A O 1
ATOM 681 N N . ILE A 1 84 ? 5.538 -6.030 -13.016 1.00 96.69 84 ILE A N 1
ATOM 682 C CA . ILE A 1 84 ? 5.968 -4.661 -13.339 1.00 96.69 84 ILE A CA 1
ATOM 683 C C . ILE A 1 84 ? 5.090 -4.182 -14.489 1.00 96.69 84 ILE A C 1
ATOM 685 O O . ILE A 1 84 ? 5.040 -4.835 -15.525 1.00 96.69 84 ILE A O 1
ATOM 689 N N . GLN A 1 85 ? 4.387 -3.062 -14.340 1.00 97.56 85 GLN A N 1
ATOM 690 C CA . GLN A 1 85 ? 3.379 -2.620 -15.304 1.00 97.56 85 GLN A CA 1
ATOM 691 C C . GLN A 1 85 ? 3.539 -1.149 -15.686 1.00 97.56 85 GLN A C 1
ATOM 693 O O . GLN A 1 85 ? 3.830 -0.286 -14.855 1.00 97.56 85 GLN A O 1
ATOM 698 N N . ARG A 1 86 ? 3.272 -0.850 -16.962 1.00 96.81 86 ARG A N 1
ATOM 699 C CA . ARG A 1 86 ? 3.097 0.516 -17.445 1.00 96.81 86 ARG A CA 1
ATOM 700 C C . ARG A 1 86 ? 1.685 1.017 -17.171 1.00 96.81 86 ARG A C 1
ATOM 702 O O . ARG A 1 86 ? 0.697 0.379 -17.533 1.00 96.81 86 ARG A O 1
ATOM 709 N N . VAL A 1 87 ? 1.600 2.225 -16.635 1.00 94.56 87 VAL A N 1
ATOM 710 C CA . VAL A 1 87 ? 0.350 2.926 -16.353 1.00 94.56 87 VAL A CA 1
ATOM 711 C C . VAL A 1 87 ? 0.374 4.281 -17.049 1.00 94.56 87 VAL A C 1
ATOM 713 O O . VAL A 1 87 ? 1.359 5.023 -17.003 1.00 94.56 87 VAL A O 1
ATOM 716 N N . GLY A 1 88 ? -0.715 4.602 -17.747 1.00 91.50 88 GLY A N 1
ATOM 717 C CA . GLY A 1 88 ? -0.757 5.769 -18.622 1.00 91.50 88 GLY A CA 1
ATOM 718 C C . GLY A 1 88 ? 0.272 5.674 -19.754 1.00 91.50 88 GLY A C 1
ATOM 719 O O . GLY A 1 88 ? 0.495 4.606 -20.324 1.00 91.50 88 GLY A O 1
ATOM 720 N N . GLU A 1 89 ? 0.877 6.808 -20.106 1.00 92.12 89 GLU A N 1
ATOM 721 C CA . GLU A 1 89 ? 1.815 6.878 -21.233 1.00 92.12 89 GLU A CA 1
ATOM 722 C C . GLU A 1 89 ? 3.211 6.360 -20.874 1.00 92.12 89 GLU A C 1
ATOM 724 O O . GLU A 1 89 ? 3.867 5.745 -21.714 1.00 92.12 89 GLU A O 1
ATOM 729 N N . ASN A 1 90 ? 3.672 6.608 -19.646 1.00 96.12 90 ASN A N 1
ATOM 730 C CA . ASN A 1 90 ? 5.081 6.429 -19.308 1.00 96.12 90 ASN A CA 1
ATOM 731 C C . ASN A 1 90 ? 5.390 6.168 -17.827 1.00 96.12 90 ASN A C 1
ATOM 733 O O . ASN A 1 90 ? 6.546 6.292 -17.423 1.00 96.12 90 ASN A O 1
ATOM 737 N N . GLN A 1 91 ? 4.392 5.864 -16.998 1.00 97.44 91 GLN A N 1
ATOM 738 C CA . GLN A 1 91 ? 4.625 5.592 -15.579 1.00 97.44 91 GLN A CA 1
ATOM 739 C C . GLN A 1 91 ? 4.827 4.099 -15.372 1.00 97.44 91 GLN A C 1
ATOM 741 O O . GLN A 1 91 ? 4.136 3.297 -15.996 1.00 97.44 91 GLN A O 1
ATOM 746 N N . VAL A 1 92 ? 5.766 3.736 -14.505 1.00 97.81 92 VAL A N 1
ATOM 747 C CA . VAL A 1 92 ? 6.074 2.343 -14.179 1.00 97.81 92 VAL A CA 1
ATOM 748 C C . VAL A 1 92 ? 5.693 2.089 -12.733 1.00 97.81 92 VAL A C 1
ATOM 750 O O . VAL A 1 92 ? 6.051 2.859 -11.836 1.00 97.81 92 VAL A O 1
ATOM 753 N N . TYR A 1 93 ? 4.946 1.013 -12.537 1.00 97.50 93 TYR A N 1
ATOM 754 C CA . TYR A 1 93 ? 4.483 0.546 -11.246 1.00 97.50 93 TYR A CA 1
ATOM 755 C C . TYR A 1 93 ? 4.932 -0.894 -11.029 1.00 97.50 93 TYR A C 1
ATOM 757 O O . TYR A 1 93 ? 5.009 -1.678 -11.973 1.00 97.50 93 TYR A O 1
ATOM 765 N N . VAL A 1 94 ? 5.189 -1.233 -9.774 1.00 95.50 94 VAL A N 1
ATOM 766 C CA . VAL A 1 94 ? 5.481 -2.590 -9.321 1.00 95.50 94 VAL A CA 1
ATOM 767 C C . VAL A 1 94 ? 4.336 -3.040 -8.428 1.00 95.50 94 VAL A C 1
ATOM 769 O O . VAL A 1 94 ? 3.965 -2.327 -7.494 1.00 95.50 94 VAL A O 1
ATOM 772 N N . LYS A 1 95 ? 3.777 -4.211 -8.723 1.00 94.62 95 LYS A N 1
ATOM 773 C CA . LYS A 1 95 ? 2.810 -4.898 -7.875 1.00 94.62 95 LYS A CA 1
ATOM 774 C C . LYS A 1 95 ? 3.534 -5.924 -7.023 1.00 94.62 95 LYS A C 1
ATOM 776 O O . LYS A 1 95 ? 4.161 -6.842 -7.555 1.00 94.62 95 LYS A O 1
ATOM 781 N N . TYR A 1 96 ? 3.394 -5.797 -5.716 1.00 91.62 96 TYR A N 1
ATOM 782 C CA . TYR A 1 96 ? 3.841 -6.809 -4.771 1.00 91.62 96 TYR A CA 1
ATOM 783 C C . TYR A 1 96 ? 2.784 -7.900 -4.611 1.00 91.62 96 TYR A C 1
ATOM 785 O O . TYR A 1 96 ? 1.589 -7.661 -4.807 1.00 91.62 96 TYR A O 1
ATOM 793 N N . ARG A 1 97 ? 3.213 -9.111 -4.254 1.00 88.06 97 ARG A N 1
ATOM 794 C CA . ARG A 1 97 ? 2.288 -10.203 -3.938 1.00 88.06 97 ARG A CA 1
ATOM 795 C C . ARG A 1 97 ? 1.492 -9.889 -2.674 1.00 88.06 97 ARG A C 1
ATOM 797 O O . ARG A 1 97 ? 1.956 -9.192 -1.779 1.00 88.06 97 ARG A O 1
ATOM 804 N N . ASN A 1 98 ? 0.298 -10.474 -2.575 1.00 79.69 98 ASN A N 1
ATOM 805 C CA . ASN A 1 98 ? -0.667 -10.146 -1.521 1.00 79.69 98 ASN A CA 1
ATOM 806 C C . ASN A 1 98 ? -0.118 -10.261 -0.091 1.00 79.69 98 ASN A C 1
ATOM 808 O O . ASN A 1 98 ? -0.446 -9.421 0.740 1.00 79.69 98 ASN A O 1
ATOM 812 N N . TYR A 1 99 ? 0.714 -11.261 0.215 1.00 71.38 99 TYR A N 1
ATOM 813 C CA . TYR A 1 99 ? 1.248 -11.424 1.573 1.00 71.38 99 TYR A CA 1
ATOM 814 C C . TYR A 1 99 ? 2.183 -10.285 1.997 1.00 71.38 99 TYR A C 1
ATOM 816 O O . TYR A 1 99 ? 2.271 -10.001 3.187 1.00 71.38 99 TYR A O 1
ATOM 824 N N . SER A 1 100 ? 2.797 -9.581 1.044 1.00 70.69 100 SER A N 1
ATOM 825 C CA . SER A 1 100 ? 3.672 -8.443 1.326 1.00 70.69 100 SER A CA 1
ATOM 826 C C . SER A 1 100 ? 2.916 -7.216 1.849 1.00 70.69 100 SER A C 1
ATOM 828 O O . SER A 1 100 ? 3.531 -6.355 2.466 1.00 70.69 100 SER A O 1
ATOM 830 N N . ALA A 1 101 ? 1.585 -7.131 1.682 1.00 68.56 101 ALA A N 1
ATOM 831 C CA . ALA A 1 101 ? 0.789 -6.045 2.278 1.00 68.56 101 ALA A CA 1
ATOM 832 C C . ALA A 1 101 ? 0.841 -6.042 3.814 1.00 68.56 101 ALA A C 1
ATOM 834 O O . ALA A 1 101 ? 0.704 -4.989 4.434 1.00 68.56 101 ALA A O 1
ATOM 835 N N . ILE A 1 102 ? 1.009 -7.215 4.433 1.00 66.81 102 ILE A N 1
ATOM 836 C CA . ILE A 1 102 ? 1.088 -7.332 5.893 1.00 66.81 102 ILE A CA 1
ATOM 837 C C . ILE A 1 102 ? 2.488 -7.009 6.406 1.00 66.81 102 ILE A C 1
ATOM 839 O O . ILE A 1 102 ? 2.605 -6.573 7.545 1.00 66.81 102 ILE A O 1
ATOM 843 N N . ASP A 1 103 ? 3.527 -7.130 5.579 1.00 66.62 103 ASP A N 1
ATOM 844 C CA . ASP A 1 103 ? 4.892 -6.788 5.992 1.00 66.62 103 ASP A CA 1
ATOM 845 C C . ASP A 1 103 ? 5.045 -5.287 6.307 1.00 66.62 103 ASP A C 1
ATOM 847 O O . ASP A 1 103 ? 5.913 -4.908 7.091 1.00 66.62 103 ASP A O 1
ATOM 851 N N . GLU A 1 104 ? 4.179 -4.428 5.752 1.00 65.25 104 GLU A N 1
ATOM 852 C CA . GLU A 1 104 ? 4.109 -3.002 6.110 1.00 65.25 104 GLU A CA 1
ATOM 853 C C . GLU A 1 104 ? 3.410 -2.758 7.471 1.00 65.25 104 GLU A C 1
ATOM 855 O O . GLU A 1 104 ? 3.455 -1.647 8.003 1.00 65.25 104 GLU A O 1
ATOM 860 N N . CYS A 1 105 ? 2.768 -3.774 8.060 1.00 79.75 105 CYS A N 1
ATOM 861 C CA . CYS A 1 105 ? 2.075 -3.682 9.345 1.00 79.75 105 CYS A CA 1
ATOM 862 C C . CYS A 1 105 ? 2.942 -4.241 10.483 1.00 79.75 105 CYS A C 1
ATOM 864 O O . CYS A 1 105 ? 3.320 -5.408 10.498 1.00 79.75 105 CYS A O 1
ATOM 866 N N . ASP A 1 106 ? 3.198 -3.413 11.493 1.00 86.69 106 ASP A N 1
ATOM 867 C CA . ASP A 1 106 ? 4.041 -3.765 12.637 1.00 86.69 106 ASP A CA 1
ATOM 868 C C . ASP A 1 106 ? 3.320 -4.641 13.680 1.00 86.69 106 ASP A C 1
ATOM 870 O O . ASP A 1 106 ? 3.979 -5.271 14.511 1.00 86.69 106 ASP A O 1
ATOM 874 N N . CYS A 1 107 ? 1.979 -4.640 13.711 1.00 89.75 107 CYS A N 1
ATOM 875 C CA . CYS A 1 107 ? 1.216 -5.463 14.652 1.00 89.75 107 CYS A CA 1
ATOM 876 C C . CYS A 1 107 ? -0.224 -5.773 14.220 1.00 89.75 107 CYS A C 1
ATOM 878 O O . CYS A 1 107 ? -0.901 -4.975 13.569 1.00 89.75 107 CYS A O 1
ATOM 880 N N . LEU A 1 108 ? -0.737 -6.914 14.686 1.00 93.62 108 LEU A N 1
ATOM 881 C CA . LEU A 1 108 ? -2.141 -7.296 14.591 1.00 93.62 108 LEU A CA 1
ATOM 882 C C . LEU A 1 108 ? -2.838 -7.127 15.948 1.00 93.62 108 LEU A C 1
ATOM 884 O O . LEU A 1 108 ? -2.544 -7.820 16.928 1.00 93.62 108 LEU A O 1
ATOM 888 N N . ILE A 1 109 ? -3.807 -6.213 16.002 1.00 94.88 109 ILE A N 1
ATOM 889 C CA . ILE A 1 109 ? -4.576 -5.895 17.207 1.00 94.88 109 ILE A CA 1
ATOM 890 C C . ILE A 1 109 ? -5.969 -6.506 17.089 1.00 94.88 109 ILE A C 1
ATOM 892 O O . ILE A 1 109 ? -6.736 -6.152 16.198 1.00 94.88 109 ILE A O 1
ATOM 896 N N . TYR A 1 110 ? -6.350 -7.365 18.029 1.00 96.19 110 TYR A N 1
ATOM 897 C CA . TYR A 1 110 ? -7.716 -7.870 18.120 1.00 96.19 110 TYR A CA 1
ATOM 898 C C . TYR A 1 110 ? -8.576 -6.978 19.025 1.00 96.19 110 TYR A C 1
ATOM 900 O O . TYR A 1 110 ? -8.345 -6.854 20.235 1.00 96.19 110 TYR A O 1
ATOM 908 N N . ASP A 1 111 ? -9.608 -6.371 18.440 1.00 96.62 111 ASP A N 1
ATOM 909 C CA . ASP A 1 111 ? -10.581 -5.538 19.136 1.00 96.62 111 ASP A CA 1
ATOM 910 C C . ASP A 1 111 ? -11.763 -6.373 19.634 1.00 96.62 111 ASP A C 1
ATOM 912 O O . ASP A 1 111 ? -12.713 -6.686 18.911 1.00 96.62 111 ASP A O 1
ATOM 916 N N . LYS A 1 112 ? -11.769 -6.648 20.936 1.00 95.94 112 LYS A N 1
ATOM 917 C CA . LYS A 1 112 ? -12.825 -7.401 21.624 1.00 95.94 112 LYS A CA 1
ATOM 918 C C . LYS A 1 112 ? -14.195 -6.728 21.562 1.00 95.94 112 LYS A C 1
ATOM 920 O O . LYS A 1 112 ? -15.204 -7.409 21.751 1.00 95.94 112 LYS A O 1
ATOM 925 N N . SER A 1 113 ? -14.255 -5.410 21.355 1.00 93.12 113 SER A N 1
ATOM 926 C CA . SER A 1 113 ? -15.523 -4.674 21.318 1.00 93.12 113 SER A CA 1
ATOM 927 C C . SER A 1 113 ? -16.298 -4.918 20.023 1.00 93.12 113 SER A C 1
ATOM 929 O O . SER A 1 113 ? -17.525 -5.038 20.059 1.00 93.12 113 SER A O 1
ATOM 931 N N . LYS A 1 114 ? -15.583 -5.051 18.902 1.00 93.56 114 LYS A N 1
ATOM 932 C CA . LYS A 1 114 ? -16.144 -5.347 17.579 1.00 93.56 114 LYS A CA 1
ATOM 933 C C . LYS A 1 114 ? -15.995 -6.806 17.165 1.00 93.56 114 LYS A C 1
ATOM 935 O O . LYS A 1 114 ? -16.750 -7.254 16.314 1.00 93.56 114 LYS A O 1
ATOM 940 N N . LYS A 1 115 ? -15.110 -7.558 17.829 1.00 94.50 115 LYS A N 1
ATOM 941 C CA . LYS A 1 115 ? -14.680 -8.908 17.430 1.00 94.50 115 LYS A CA 1
ATOM 942 C C . LYS A 1 115 ? -14.093 -8.906 16.016 1.00 94.50 115 LYS A C 1
ATOM 944 O O . LYS A 1 115 ? -14.423 -9.767 15.207 1.00 94.50 115 LYS A O 1
ATOM 949 N N . ASN A 1 116 ? -13.262 -7.905 15.748 1.00 94.31 116 ASN A N 1
ATOM 950 C CA . ASN A 1 116 ? -12.565 -7.700 14.485 1.00 94.31 116 ASN A CA 1
ATOM 951 C C . ASN A 1 116 ? -11.137 -7.199 14.778 1.00 94.31 116 ASN A C 1
ATOM 953 O O . ASN A 1 116 ? -10.745 -7.106 15.946 1.00 94.31 116 ASN A O 1
ATOM 957 N N . TYR A 1 117 ? -10.369 -6.892 13.743 1.00 94.94 117 TYR A N 1
ATOM 958 C CA . TYR A 1 117 ? -8.949 -6.600 13.823 1.00 94.94 117 TYR A CA 1
ATOM 959 C C . TYR A 1 117 ? -8.625 -5.177 13.378 1.00 94.94 117 TYR A C 1
ATOM 961 O O . TYR A 1 117 ? -9.294 -4.597 12.520 1.00 94.94 117 TYR A O 1
ATOM 969 N N . LEU A 1 118 ? -7.562 -4.639 13.965 1.00 95.81 118 LEU A N 1
ATOM 970 C CA . LEU A 1 118 ? -6.838 -3.494 13.444 1.00 95.81 118 LEU A CA 1
ATOM 971 C C . LEU A 1 118 ? -5.431 -3.951 13.046 1.00 95.81 118 LEU A C 1
ATOM 973 O O . LEU A 1 118 ? -4.784 -4.683 13.796 1.00 95.81 118 LEU A O 1
ATOM 977 N N . LEU A 1 119 ? -4.954 -3.479 11.899 1.00 94.94 119 LEU A N 1
ATOM 978 C CA . LEU A 1 119 ? -3.553 -3.585 11.493 1.00 94.94 119 LEU A CA 1
ATOM 979 C C . LEU A 1 119 ? -2.826 -2.329 11.962 1.00 94.94 119 LEU A C 1
ATOM 981 O O . LEU A 1 119 ? -3.099 -1.243 11.454 1.00 94.94 119 LEU A O 1
ATOM 985 N N . GLY A 1 120 ? -1.972 -2.450 12.972 1.00 94.31 120 GLY A N 1
ATOM 986 C CA . GLY A 1 120 ? -1.208 -1.337 13.520 1.00 94.31 120 GLY A CA 1
ATOM 987 C C . GLY A 1 120 ? 0.140 -1.170 12.827 1.00 94.31 120 GLY A C 1
ATOM 988 O O . GLY A 1 120 ? 0.781 -2.145 12.446 1.00 94.31 120 GLY A O 1
ATOM 989 N N . PHE A 1 121 ? 0.571 0.080 12.683 1.00 93.19 121 PHE A N 1
ATOM 990 C CA . PHE A 1 121 ? 1.838 0.441 12.052 1.00 93.19 121 PHE A CA 1
ATOM 991 C C . PHE A 1 121 ? 2.407 1.743 12.633 1.00 93.19 121 PHE A C 1
ATOM 993 O O . PHE A 1 121 ? 1.712 2.529 13.293 1.00 93.19 121 PHE A O 1
ATOM 1000 N N . SER A 1 122 ? 3.689 1.988 12.380 1.00 92.44 122 SER A N 1
ATOM 1001 C CA . SER A 1 122 ? 4.360 3.244 12.699 1.00 92.44 122 SER A CA 1
ATOM 1002 C C . SER A 1 122 ? 4.128 4.293 11.612 1.00 92.44 122 SER A C 1
ATOM 1004 O O . SER A 1 122 ? 4.747 4.275 10.553 1.00 92.44 122 SER A O 1
ATOM 1006 N N . ASN A 1 123 ? 3.298 5.298 11.887 1.00 90.06 123 ASN A N 1
ATOM 1007 C CA . ASN A 1 123 ? 3.047 6.397 10.955 1.00 90.06 123 ASN A CA 1
ATOM 1008 C C . ASN A 1 123 ? 4.276 7.304 10.759 1.00 90.06 123 ASN A C 1
ATOM 1010 O O . ASN A 1 123 ? 4.385 7.996 9.748 1.00 90.06 123 ASN A O 1
ATOM 1014 N N . THR A 1 124 ? 5.179 7.368 11.743 1.00 84.31 124 THR A N 1
AT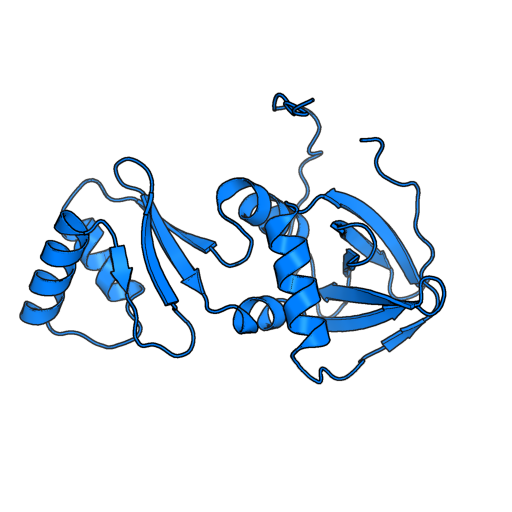OM 1015 C CA . THR A 1 124 ? 6.324 8.300 11.741 1.00 84.31 124 THR A CA 1
ATOM 1016 C C . THR A 1 124 ? 7.698 7.622 11.737 1.00 84.31 124 THR A C 1
ATOM 1018 O O . THR A 1 124 ? 8.712 8.320 11.825 1.00 84.31 124 THR A O 1
ATOM 1021 N N . GLY A 1 125 ? 7.758 6.289 11.648 1.00 76.19 125 GLY A N 1
ATOM 1022 C CA . GLY A 1 125 ? 9.007 5.515 11.684 1.00 76.19 125 GLY A CA 1
ATOM 1023 C C . GLY A 1 125 ? 9.673 5.451 13.067 1.00 76.19 125 GLY A C 1
ATOM 1024 O O . GLY A 1 125 ? 10.868 5.186 13.180 1.00 76.19 125 GLY A O 1
ATOM 1025 N N . TRP A 1 126 ? 8.927 5.742 14.136 1.00 68.62 126 TRP A N 1
ATOM 1026 C CA . TRP A 1 126 ? 9.362 5.538 15.523 1.00 68.62 126 TRP A CA 1
ATOM 1027 C C . TRP A 1 126 ? 8.908 4.163 16.017 1.00 68.62 126 TRP A C 1
ATOM 1029 O O . TRP A 1 126 ? 7.936 3.620 15.511 1.00 68.62 126 TRP A O 1
ATOM 1039 N N . ALA A 1 127 ? 9.548 3.617 17.052 1.00 76.88 127 ALA A N 1
ATOM 1040 C CA . ALA A 1 127 ? 9.223 2.295 17.613 1.00 76.88 127 ALA A CA 1
ATOM 1041 C C . ALA A 1 127 ? 7.870 2.223 18.367 1.00 76.88 127 ALA A C 1
ATOM 1043 O O . ALA A 1 127 ? 7.736 1.471 19.329 1.00 76.88 127 ALA A O 1
ATOM 1044 N N . ARG A 1 128 ? 6.895 3.057 17.997 1.00 84.00 128 ARG A N 1
ATOM 1045 C CA . ARG A 1 128 ? 5.549 3.093 18.567 1.00 84.00 128 ARG A CA 1
ATOM 1046 C C . ARG A 1 128 ? 4.529 2.831 17.468 1.00 84.00 128 ARG A C 1
ATOM 1048 O O . ARG A 1 128 ? 4.711 3.290 16.343 1.00 84.00 128 ARG A O 1
ATOM 1055 N N . ILE A 1 129 ? 3.441 2.177 17.845 1.00 90.56 129 ILE A N 1
ATOM 1056 C CA . ILE A 1 129 ? 2.277 2.009 16.984 1.00 90.56 129 ILE A CA 1
ATOM 1057 C C . ILE A 1 129 ? 1.414 3.257 17.141 1.00 90.56 129 ILE A C 1
ATOM 1059 O O . ILE A 1 129 ? 0.771 3.443 18.175 1.00 90.56 129 ILE A O 1
ATOM 1063 N N . ASP A 1 130 ? 1.458 4.144 16.147 1.00 93.25 130 ASP A N 1
ATOM 1064 C CA . ASP A 1 130 ? 0.698 5.400 16.138 1.00 93.25 130 ASP A CA 1
ATOM 1065 C C . ASP A 1 130 ? -0.221 5.576 14.915 1.00 93.25 130 ASP A C 1
ATOM 1067 O O . ASP A 1 130 ? -0.936 6.579 14.814 1.00 93.25 130 ASP A O 1
ATOM 1071 N N . GLY A 1 131 ? -0.268 4.578 14.030 1.00 94.56 131 GLY A N 1
ATOM 1072 C CA . GLY A 1 131 ? -1.243 4.430 12.954 1.00 94.56 131 GLY A CA 1
ATOM 1073 C C . GLY A 1 131 ? -1.933 3.067 13.007 1.00 94.56 131 GLY A C 1
ATOM 1074 O O . GLY A 1 131 ? -1.395 2.108 13.564 1.00 94.56 131 GLY A O 1
ATOM 1075 N N . ALA A 1 132 ? -3.145 2.988 12.458 1.00 95.44 132 ALA A N 1
ATOM 1076 C CA . ALA A 1 132 ? -3.823 1.716 12.249 1.00 95.44 132 ALA A CA 1
ATOM 1077 C C . ALA A 1 132 ? -4.815 1.739 11.075 1.00 95.44 132 ALA A C 1
ATOM 1079 O O . ALA A 1 132 ? -5.401 2.780 10.752 1.00 95.44 132 ALA A O 1
ATOM 1080 N N . ILE A 1 133 ? -5.044 0.563 10.492 1.00 95.69 133 ILE A N 1
ATOM 1081 C CA . ILE A 1 133 ? -6.154 0.255 9.586 1.00 95.69 133 ILE A CA 1
ATOM 1082 C C . ILE A 1 133 ? -7.205 -0.529 10.378 1.00 95.69 133 ILE A C 1
ATOM 1084 O O . ILE A 1 133 ? -6.896 -1.581 10.926 1.00 95.69 133 ILE A O 1
ATOM 1088 N N . ASP A 1 134 ? -8.440 -0.036 10.452 1.00 95.94 134 ASP A N 1
ATOM 1089 C CA . ASP A 1 134 ? -9.563 -0.718 11.105 1.00 95.94 134 ASP A CA 1
ATOM 1090 C C . ASP A 1 134 ? -10.351 -1.547 10.092 1.00 95.94 134 ASP A C 1
ATOM 1092 O O . ASP A 1 134 ? -11.125 -1.002 9.301 1.00 95.94 134 ASP A O 1
ATOM 1096 N N . LEU A 1 135 ? -10.177 -2.871 10.133 1.00 94.75 135 LEU A N 1
ATOM 1097 C CA . LEU A 1 135 ? -10.746 -3.790 9.140 1.00 94.75 135 LEU A CA 1
ATOM 1098 C C . LEU A 1 135 ? -12.267 -3.944 9.252 1.00 94.75 135 LEU A C 1
ATOM 1100 O O . LEU A 1 135 ? -12.914 -4.407 8.317 1.00 94.75 135 LEU A O 1
ATOM 1104 N N . GLU A 1 136 ? -12.860 -3.510 10.367 1.00 94.12 136 GLU A N 1
ATOM 1105 C CA . GLU A 1 136 ? -14.317 -3.430 10.510 1.00 94.12 136 GLU A CA 1
ATOM 1106 C C . GLU A 1 136 ? -14.923 -2.319 9.651 1.00 94.12 136 GLU A C 1
ATOM 1108 O O . GLU A 1 136 ? -16.037 -2.453 9.150 1.00 94.12 136 GLU A O 1
ATOM 1113 N N . THR A 1 137 ? -14.221 -1.193 9.527 1.00 92.75 137 THR A N 1
ATOM 1114 C CA . THR A 1 137 ? -14.765 0.024 8.909 1.00 92.75 137 THR A CA 1
ATOM 1115 C C . THR A 1 137 ? -14.075 0.400 7.605 1.00 92.75 137 THR A C 1
ATOM 1117 O O . THR A 1 137 ? -14.559 1.292 6.910 1.00 92.75 137 THR A O 1
ATOM 1120 N N . GLY A 1 138 ? -12.950 -0.240 7.279 1.00 94.12 138 GLY A N 1
ATOM 1121 C CA . GLY A 1 138 ? -12.117 0.121 6.135 1.00 94.12 138 GLY A CA 1
ATOM 1122 C C . GLY A 1 138 ? -11.418 1.461 6.297 1.00 94.12 138 GLY A C 1
ATOM 1123 O O . GLY A 1 138 ? -11.070 2.089 5.301 1.00 94.12 138 GLY A O 1
ATOM 1124 N N . THR A 1 139 ? -11.258 1.949 7.529 1.00 95.44 139 THR A N 1
ATOM 1125 C CA . THR A 1 139 ? -10.650 3.260 7.769 1.00 95.44 139 THR A CA 1
ATOM 1126 C C . THR A 1 139 ? -9.171 3.147 8.104 1.00 95.44 139 THR A C 1
ATOM 1128 O O . THR A 1 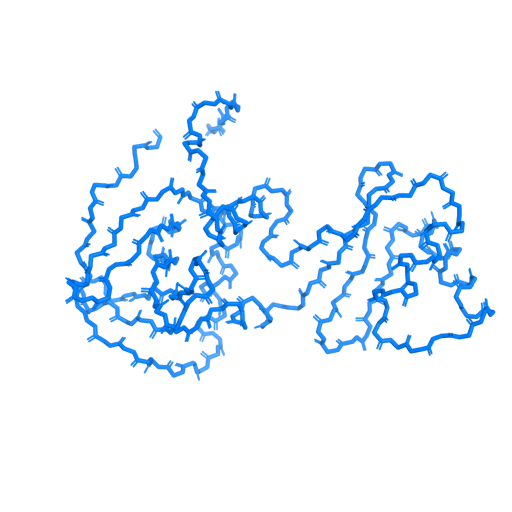139 ? -8.732 2.193 8.741 1.00 95.44 139 THR A O 1
ATOM 1131 N N . VAL A 1 140 ? -8.398 4.154 7.703 1.00 95.06 140 VAL A N 1
ATOM 1132 C CA . VAL A 1 140 ? -7.005 4.359 8.120 1.00 95.06 140 VAL A CA 1
ATOM 1133 C C . VAL A 1 140 ? -6.952 5.601 8.998 1.00 95.06 140 VAL A C 1
ATOM 1135 O O . VAL A 1 140 ? -7.595 6.617 8.702 1.00 95.06 140 VAL A O 1
ATOM 1138 N N . GLY A 1 141 ? -6.209 5.537 10.098 1.00 94.56 141 GLY A N 1
ATOM 1139 C CA . GLY A 1 141 ? -6.203 6.618 11.069 1.00 94.56 141 GLY A CA 1
ATOM 1140 C C . GLY A 1 141 ? -5.111 6.521 12.117 1.00 94.56 141 GLY A C 1
ATOM 1141 O O . GLY A 1 141 ? -4.265 5.630 12.088 1.00 94.56 141 GLY A O 1
ATOM 1142 N N . TYR A 1 142 ? -5.137 7.475 13.043 1.00 94.56 142 TYR A N 1
ATOM 1143 C CA . TYR A 1 142 ? -4.202 7.519 14.160 1.00 94.56 142 TYR A CA 1
ATOM 1144 C C . TYR A 1 142 ? -4.630 6.544 15.251 1.00 94.56 142 TYR A C 1
ATOM 1146 O O . TYR A 1 142 ? -5.819 6.430 15.563 1.00 94.56 142 TYR A O 1
ATOM 1154 N N . TYR A 1 143 ? -3.648 5.898 15.871 1.00 94.56 143 TYR A N 1
ATOM 1155 C CA . TYR A 1 143 ? -3.860 5.016 17.009 1.00 94.56 143 TYR A CA 1
ATOM 1156 C C . TYR A 1 143 ? -3.079 5.514 18.227 1.00 94.56 143 TYR A C 1
ATOM 1158 O O . TYR A 1 143 ? -1.920 5.902 18.130 1.00 94.56 143 TYR A O 1
ATOM 1166 N N . ASN A 1 144 ? -3.725 5.535 19.388 1.00 93.31 144 ASN A N 1
ATOM 1167 C CA . ASN A 1 144 ? -3.087 5.784 20.675 1.00 93.31 144 ASN A CA 1
ATOM 1168 C C . ASN A 1 144 ? -3.061 4.464 21.446 1.00 93.31 144 ASN A C 1
ATOM 1170 O O . ASN A 1 144 ? -4.084 4.032 21.982 1.00 93.31 144 ASN A O 1
ATOM 1174 N N . ASP A 1 145 ? -1.886 3.845 21.496 1.00 90.06 145 ASP A N 1
ATOM 1175 C CA . ASP A 1 145 ? -1.630 2.551 22.130 1.00 90.06 145 ASP A CA 1
ATOM 1176 C C . ASP A 1 145 ? -1.729 2.574 23.664 1.00 90.06 145 ASP A C 1
ATOM 1178 O O . ASP A 1 145 ? -2.020 1.553 24.286 1.00 90.06 145 ASP A O 1
ATOM 1182 N N . GLN A 1 146 ? -1.560 3.738 24.295 1.00 90.19 146 GLN A N 1
ATOM 1183 C CA . GLN A 1 146 ? -1.680 3.890 25.747 1.00 90.19 146 GLN A CA 1
ATOM 1184 C C . GLN A 1 146 ? -3.139 3.862 26.206 1.00 90.19 146 GLN A C 1
ATOM 1186 O O . GLN A 1 146 ? -3.452 3.332 27.274 1.00 90.19 146 GLN A O 1
ATOM 1191 N N . GLU A 1 147 ? -4.032 4.449 25.409 1.00 93.12 147 GLU A N 1
ATOM 1192 C CA . GLU A 1 147 ? -5.451 4.598 25.745 1.00 93.12 147 GLU A CA 1
ATOM 1193 C C . GLU A 1 147 ? -6.374 3.696 24.910 1.00 93.12 147 GLU A C 1
ATOM 1195 O O . GLU A 1 147 ? -7.575 3.639 25.182 1.00 93.12 147 GLU A O 1
ATOM 1200 N N . ASN A 1 148 ? -5.829 2.970 23.928 1.00 94.75 148 ASN A N 1
ATOM 1201 C CA . ASN A 1 148 ? -6.566 2.174 22.941 1.00 94.75 148 ASN A CA 1
ATOM 1202 C C . ASN A 1 148 ? -7.625 2.998 22.197 1.00 94.75 148 ASN A C 1
ATOM 1204 O O . ASN A 1 148 ? -8.780 2.582 22.048 1.00 94.75 148 ASN A O 1
ATOM 1208 N N . ILE A 1 149 ? -7.236 4.203 21.777 1.00 95.56 149 ILE A N 1
ATOM 1209 C CA . ILE A 1 149 ? -8.105 5.131 21.055 1.00 95.56 149 ILE A CA 1
ATOM 1210 C C . ILE A 1 149 ? -7.711 5.136 19.584 1.00 95.56 149 ILE A C 1
ATOM 1212 O O . ILE A 1 149 ? -6.549 5.349 19.252 1.00 95.56 149 ILE A O 1
ATOM 1216 N N . TYR A 1 150 ? -8.696 4.933 18.719 1.00 95.88 150 TYR A N 1
ATOM 1217 C CA . TYR A 1 150 ? -8.551 5.016 17.275 1.00 95.88 150 TYR A CA 1
ATOM 1218 C C . TYR A 1 150 ? -9.305 6.230 16.736 1.00 95.88 150 TYR A C 1
ATOM 1220 O O . TYR A 1 150 ? -10.490 6.406 17.032 1.00 95.88 150 TYR A O 1
ATOM 1228 N N . THR A 1 151 ? -8.637 7.041 15.922 1.00 95.25 151 THR A N 1
ATOM 1229 C CA . THR A 1 151 ? -9.219 8.238 15.308 1.00 95.25 151 THR A CA 1
ATOM 1230 C C . THR A 1 151 ? -9.108 8.118 13.785 1.00 95.25 151 THR A C 1
ATOM 1232 O O . THR A 1 151 ? -8.007 8.294 13.254 1.00 95.25 151 THR A O 1
ATOM 1235 N N . PRO A 1 152 ? -10.215 7.821 13.072 1.00 94.75 152 PRO A N 1
ATOM 1236 C CA . PRO A 1 152 ? -10.193 7.612 11.626 1.00 94.75 152 PRO A CA 1
ATOM 1237 C C . PRO A 1 152 ? -9.872 8.910 10.879 1.00 94.75 152 PRO A C 1
ATOM 1239 O O . PRO A 1 152 ? -10.307 9.994 11.277 1.00 94.75 152 PRO A O 1
ATOM 1242 N N . VAL A 1 153 ? -9.135 8.794 9.773 1.00 93.31 153 VAL A N 1
ATOM 1243 C CA . VAL A 1 153 ? -8.706 9.936 8.949 1.00 93.31 153 VAL A CA 1
ATOM 1244 C C . VAL A 1 153 ? -9.122 9.789 7.483 1.00 93.31 153 VAL A C 1
ATOM 1246 O O . VAL A 1 153 ? -9.491 10.784 6.858 1.00 93.31 153 VAL A O 1
ATOM 1249 N N . GLY A 1 154 ? -9.136 8.569 6.946 1.00 92.81 154 GLY A N 1
ATOM 1250 C CA . GLY A 1 154 ? -9.621 8.280 5.596 1.00 92.81 154 GLY A CA 1
ATOM 1251 C C . GLY A 1 154 ? -10.165 6.863 5.460 1.00 92.81 154 GLY A C 1
ATOM 1252 O O . GLY A 1 154 ? -10.056 6.068 6.389 1.00 92.81 154 GLY A O 1
ATOM 1253 N N . TYR A 1 155 ? -10.748 6.568 4.300 1.00 94.44 155 TYR A N 1
ATOM 1254 C CA . TYR A 1 155 ? -11.199 5.228 3.919 1.00 94.44 155 TYR A CA 1
ATOM 1255 C C . TYR A 1 155 ? -10.237 4.629 2.898 1.00 94.44 155 TYR A C 1
ATOM 1257 O O . TYR A 1 155 ? -9.762 5.358 2.025 1.00 94.44 155 TYR A O 1
ATOM 1265 N N . LEU A 1 156 ? -9.992 3.326 2.996 1.00 93.94 156 LEU A N 1
ATOM 1266 C CA . LEU A 1 156 ? -9.445 2.532 1.901 1.00 93.94 156 LEU A CA 1
ATOM 1267 C C . LEU A 1 156 ? -10.488 2.368 0.790 1.00 93.94 156 LEU A C 1
ATOM 1269 O O . LEU A 1 156 ? -11.691 2.523 1.019 1.00 93.94 156 LEU A O 1
ATOM 1273 N N . HIS A 1 157 ? -10.017 2.037 -0.406 1.00 94.56 157 HIS A N 1
ATOM 1274 C CA . HIS A 1 157 ? -10.857 1.483 -1.456 1.00 94.56 157 HIS A CA 1
ATOM 1275 C C . HIS A 1 157 ? -11.366 0.089 -1.041 1.00 94.56 157 HIS A C 1
ATOM 1277 O O . HIS A 1 157 ? -10.648 -0.663 -0.378 1.00 94.56 157 HIS A O 1
ATOM 1283 N N . ASP A 1 158 ? -12.595 -0.263 -1.435 1.00 94.12 158 ASP A N 1
ATOM 1284 C CA . ASP A 1 158 ? -13.251 -1.512 -1.011 1.00 94.12 158 ASP A CA 1
ATOM 1285 C C . ASP A 1 158 ? -12.416 -2.755 -1.386 1.00 94.12 158 ASP A C 1
ATOM 1287 O O . ASP A 1 158 ? -12.279 -3.672 -0.580 1.00 94.12 158 ASP A O 1
ATOM 1291 N N . ASP A 1 159 ? -11.779 -2.746 -2.563 1.00 93.56 159 ASP A N 1
ATOM 1292 C CA . ASP A 1 159 ? -10.932 -3.854 -3.034 1.00 93.56 159 ASP A CA 1
ATOM 1293 C C . ASP A 1 159 ? -9.711 -4.108 -2.125 1.00 93.56 159 ASP A C 1
ATOM 1295 O O . ASP A 1 159 ? -9.353 -5.261 -1.877 1.00 93.56 159 ASP A O 1
ATOM 1299 N N . ASP A 1 160 ? -9.084 -3.053 -1.588 1.00 93.62 160 ASP A N 1
ATOM 1300 C CA . ASP A 1 160 ? -7.956 -3.198 -0.656 1.00 93.62 160 ASP A CA 1
ATOM 1301 C C . ASP A 1 160 ? -8.429 -3.746 0.695 1.00 93.62 160 ASP A C 1
ATOM 1303 O O . ASP A 1 160 ? -7.752 -4.570 1.312 1.00 93.62 160 ASP A O 1
ATOM 1307 N N . LEU A 1 161 ? -9.610 -3.320 1.155 1.00 93.88 161 LEU A N 1
ATOM 1308 C CA . LEU A 1 161 ? -10.208 -3.831 2.386 1.00 93.88 161 LEU A CA 1
ATOM 1309 C C . LEU A 1 161 ? -10.562 -5.318 2.268 1.00 93.88 161 LEU A C 1
ATOM 1311 O O . LEU A 1 161 ? -10.286 -6.090 3.191 1.00 93.88 161 LEU A O 1
ATOM 1315 N N . ASP A 1 162 ? -11.172 -5.719 1.155 1.00 93.50 162 ASP A N 1
ATOM 1316 C CA . ASP A 1 162 ? -11.528 -7.111 0.884 1.00 93.50 162 ASP A CA 1
ATOM 1317 C C . ASP A 1 162 ? -10.276 -7.990 0.828 1.00 93.50 162 ASP A C 1
ATOM 1319 O O . ASP A 1 162 ? -10.240 -9.067 1.430 1.00 93.50 162 ASP A O 1
ATOM 1323 N N . MET A 1 163 ? -9.218 -7.503 0.175 1.00 92.69 163 MET A N 1
ATOM 1324 C CA . MET A 1 163 ? -7.928 -8.181 0.135 1.00 92.69 163 MET A CA 1
ATOM 1325 C C . MET A 1 163 ? -7.331 -8.356 1.537 1.00 92.69 163 MET A C 1
ATOM 1327 O O . MET A 1 163 ? -6.976 -9.476 1.901 1.00 92.69 163 MET A O 1
ATOM 1331 N N . LEU A 1 164 ? -7.236 -7.288 2.338 1.00 92.75 164 LEU A N 1
ATOM 1332 C CA . LEU A 1 164 ? -6.681 -7.359 3.695 1.00 92.75 164 LEU A CA 1
ATOM 1333 C C . LEU A 1 164 ? -7.475 -8.328 4.580 1.00 92.75 164 LEU A C 1
ATOM 1335 O O . LEU A 1 164 ? -6.884 -9.158 5.269 1.00 92.75 164 LEU A O 1
ATOM 1339 N N . ASN A 1 165 ? -8.809 -8.278 4.522 1.00 91.50 165 ASN A N 1
ATOM 1340 C CA . ASN A 1 165 ? -9.663 -9.228 5.235 1.00 91.50 165 ASN A CA 1
ATOM 1341 C C . ASN A 1 165 ? -9.430 -10.676 4.785 1.00 91.50 165 ASN A C 1
ATOM 1343 O O . ASN A 1 165 ? -9.422 -11.574 5.628 1.00 91.50 165 ASN A O 1
ATOM 1347 N N . GLY A 1 166 ? -9.222 -10.901 3.485 1.00 89.94 166 GLY A N 1
ATOM 1348 C CA . GLY A 1 166 ? -8.850 -12.207 2.945 1.00 89.94 166 GLY A CA 1
ATOM 1349 C C . GLY A 1 166 ? -7.546 -12.719 3.551 1.00 89.94 166 GLY A C 1
ATOM 1350 O O . GLY A 1 166 ? -7.509 -13.834 4.059 1.00 89.94 166 GLY A O 1
ATOM 1351 N N . ILE A 1 167 ? -6.505 -11.881 3.611 1.00 88.19 167 ILE A N 1
ATOM 1352 C CA . ILE A 1 167 ? -5.214 -12.282 4.185 1.00 88.19 167 ILE A CA 1
ATOM 1353 C C . ILE A 1 167 ? -5.358 -12.630 5.678 1.00 88.19 167 ILE A C 1
ATOM 1355 O O . ILE A 1 167 ? -4.858 -13.664 6.109 1.00 88.19 167 ILE A O 1
ATOM 1359 N N . ILE A 1 168 ? -6.092 -11.841 6.471 1.00 87.69 168 ILE A N 1
ATOM 1360 C CA . ILE A 1 168 ? -6.320 -12.160 7.895 1.00 87.69 168 ILE A CA 1
ATOM 1361 C C . ILE A 1 168 ? -7.038 -13.506 8.091 1.00 87.69 168 ILE A C 1
ATOM 1363 O O . ILE A 1 168 ? -6.819 -14.182 9.093 1.00 87.69 168 ILE A O 1
ATOM 1367 N N . GLN A 1 169 ? -7.928 -13.887 7.173 1.00 84.06 169 GLN A N 1
ATOM 1368 C CA . GLN A 1 169 ? -8.699 -15.130 7.274 1.00 84.06 169 GLN A CA 1
ATOM 1369 C C . GLN A 1 169 ? -7.934 -16.346 6.748 1.00 84.06 169 GLN A C 1
ATOM 1371 O O . GLN A 1 169 ? -8.061 -17.438 7.306 1.00 84.06 169 GLN A O 1
ATOM 1376 N N . ASP A 1 170 ? -7.167 -16.160 5.676 1.00 85.00 170 ASP A N 1
ATOM 1377 C CA . ASP A 1 170 ? -6.454 -17.230 4.983 1.00 85.00 170 ASP A CA 1
ATOM 1378 C C . ASP A 1 170 ? -5.115 -17.569 5.653 1.00 85.00 170 ASP A C 1
ATOM 1380 O O . ASP A 1 170 ? -4.637 -18.703 5.545 1.00 85.00 170 ASP A O 1
ATOM 1384 N N . PHE A 1 171 ? -4.519 -16.612 6.370 1.00 79.06 171 PHE A N 1
ATOM 1385 C CA . PHE A 1 171 ? -3.253 -16.784 7.073 1.00 79.06 171 PHE A CA 1
ATOM 1386 C C . PHE A 1 171 ? -3.478 -16.844 8.589 1.00 79.06 171 PHE A C 1
ATOM 1388 O O . PHE A 1 171 ? -4.164 -16.009 9.171 1.00 79.06 171 PHE A O 1
ATOM 1395 N N . ASP A 1 172 ? -2.864 -17.830 9.250 1.00 77.25 172 ASP A N 1
ATOM 1396 C CA . ASP A 1 172 ? -2.885 -17.966 10.715 1.00 77.25 172 ASP A CA 1
ATOM 1397 C C . ASP A 1 172 ? -1.909 -16.964 11.351 1.00 77.25 172 ASP A C 1
ATOM 1399 O O . ASP A 1 172 ? -0.789 -17.300 11.743 1.00 77.25 172 ASP A O 1
ATOM 1403 N N . LEU A 1 173 ? -2.309 -15.693 11.354 1.00 82.38 173 LEU A N 1
ATOM 1404 C CA . LEU A 1 173 ? -1.510 -14.592 11.878 1.00 82.38 173 LEU A CA 1
ATOM 1405 C C . LEU A 1 173 ? -1.627 -14.527 13.400 1.00 82.38 173 LEU A C 1
ATOM 1407 O O . LEU A 1 173 ? -2.720 -14.560 13.973 1.00 82.38 173 LEU A O 1
ATOM 1411 N N . SER A 1 174 ? -0.488 -14.393 14.074 1.00 86.06 174 SER A N 1
ATOM 1412 C CA . SER A 1 174 ? -0.468 -14.219 15.521 1.00 86.06 174 SER A CA 1
ATOM 1413 C C . SER A 1 174 ? -1.063 -12.872 15.917 1.00 86.06 174 SER A C 1
ATOM 1415 O O . SER A 1 174 ? -0.682 -11.838 15.381 1.00 86.06 174 SER A O 1
ATOM 1417 N N . ILE A 1 175 ? -1.948 -12.881 16.912 1.00 90.56 175 ILE A N 1
ATOM 1418 C CA . ILE A 1 175 ? -2.431 -11.655 17.549 1.00 90.56 175 ILE A CA 1
ATOM 1419 C C . ILE A 1 175 ? -1.339 -11.139 18.488 1.00 90.56 175 ILE A C 1
ATOM 1421 O O . ILE A 1 175 ? -0.989 -11.811 19.461 1.00 90.56 175 ILE A O 1
ATOM 1425 N N . ASP A 1 176 ? -0.841 -9.934 18.231 1.00 91.56 176 ASP A N 1
ATOM 1426 C CA . ASP A 1 176 ? 0.166 -9.287 19.076 1.00 91.56 176 ASP A CA 1
ATOM 1427 C C . ASP A 1 176 ? -0.459 -8.665 20.323 1.00 91.56 176 ASP A C 1
ATOM 1429 O O . ASP A 1 176 ? 0.129 -8.660 21.411 1.00 91.56 176 ASP A O 1
ATOM 1433 N N . TYR A 1 177 ? -1.669 -8.122 20.172 1.00 89.69 177 TYR A N 1
ATOM 1434 C CA . TYR A 1 177 ? -2.325 -7.366 21.226 1.00 89.69 177 TYR A CA 1
ATOM 1435 C C . TYR A 1 177 ? -3.848 -7.524 21.212 1.00 89.69 177 TYR A C 1
AT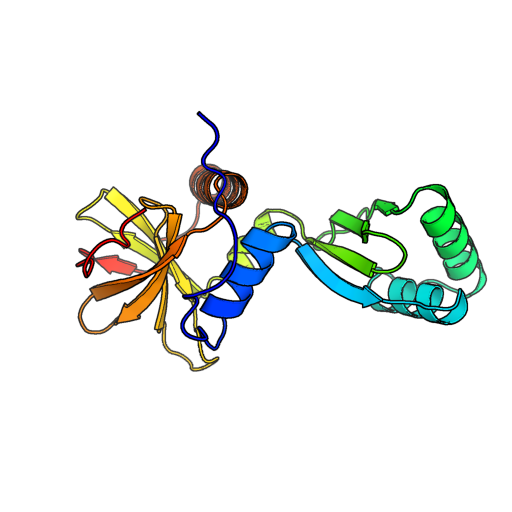OM 1437 O O . TYR A 1 177 ? -4.493 -7.454 20.172 1.00 89.69 177 TYR A O 1
ATOM 1445 N N . GLU A 1 178 ? -4.448 -7.686 22.396 1.00 95.62 178 GLU A N 1
ATOM 1446 C CA . GLU A 1 178 ? -5.900 -7.796 22.564 1.00 95.62 178 GLU A CA 1
ATOM 1447 C C . GLU A 1 178 ? -6.454 -6.695 23.478 1.00 95.62 178 GLU A C 1
ATOM 1449 O O . GLU A 1 178 ? -6.220 -6.683 24.694 1.00 95.62 178 GLU A O 1
ATOM 1454 N N . CYS A 1 179 ? -7.308 -5.821 22.948 1.00 95.25 179 CYS A N 1
ATOM 1455 C CA . CYS A 1 179 ? -7.918 -4.736 23.721 1.00 95.25 179 CYS A CA 1
ATOM 1456 C C . CYS A 1 179 ? -9.372 -4.474 23.321 1.00 95.25 179 CYS A C 1
ATOM 1458 O O . CYS A 1 179 ? -9.973 -5.233 22.569 1.00 95.25 179 CYS A O 1
ATOM 1460 N N . SER A 1 180 ? -9.980 -3.452 23.918 1.00 96.50 180 SER A N 1
ATOM 1461 C CA . SER A 1 180 ? -11.255 -2.908 23.450 1.00 96.50 180 SER A CA 1
ATOM 1462 C C . SER A 1 180 ? -10.975 -1.516 22.911 1.00 96.50 180 SER A C 1
ATOM 1464 O O . SER A 1 180 ? -10.630 -0.628 23.693 1.00 96.50 180 SER A O 1
ATOM 1466 N N . VAL A 1 181 ? -11.109 -1.333 21.600 1.00 95.75 181 VAL A N 1
ATOM 1467 C CA . VAL A 1 181 ? -10.729 -0.084 20.935 1.00 95.75 181 VAL A CA 1
ATOM 1468 C C . VAL A 1 181 ? -11.870 0.925 21.005 1.00 95.75 181 VAL A C 1
ATOM 1470 O O . VAL A 1 181 ? -12.991 0.673 20.551 1.00 95.75 181 VAL A O 1
ATOM 1473 N N . LYS A 1 182 ? -11.586 2.112 21.544 1.00 95.50 182 LYS A N 1
ATOM 1474 C CA . LYS A 1 182 ? -12.509 3.246 21.500 1.00 95.50 182 LYS A CA 1
ATOM 1475 C C . LYS A 1 182 ? -12.282 4.020 20.206 1.00 95.50 182 LYS A C 1
ATOM 1477 O O . LYS A 1 182 ? -11.218 4.587 20.006 1.00 95.50 182 LYS A O 1
ATOM 1482 N N . ARG A 1 183 ? -13.309 4.108 19.365 1.00 93.56 183 ARG A N 1
ATOM 1483 C CA . ARG A 1 183 ? -13.262 4.898 18.130 1.00 93.56 183 ARG A CA 1
ATOM 1484 C C . ARG A 1 183 ? -13.761 6.312 18.396 1.00 93.56 183 ARG A C 1
ATOM 1486 O O . ARG A 1 183 ? -14.860 6.500 18.927 1.00 93.56 183 ARG A O 1
ATOM 1493 N N . GLU A 1 184 ? -12.948 7.305 18.073 1.00 88.12 184 GLU A N 1
ATOM 1494 C CA . GLU A 1 184 ? -13.406 8.685 17.964 1.00 88.12 184 GLU A CA 1
ATOM 1495 C C . GLU A 1 184 ? -14.206 8.849 16.667 1.00 88.12 184 GLU A C 1
ATOM 1497 O O . GLU A 1 184 ? -14.085 8.030 15.764 1.00 88.12 184 GLU A O 1
ATOM 1502 N N . LYS A 1 185 ? -15.105 9.842 16.637 1.00 77.12 185 LYS A N 1
ATOM 1503 C CA . LYS A 1 185 ? -16.191 10.011 15.648 1.00 77.12 185 LYS A CA 1
ATOM 1504 C C . LYS A 1 185 ? -15.874 9.449 14.253 1.00 77.12 185 LYS A C 1
ATOM 1506 O O . LYS A 1 185 ? -14.887 9.848 13.646 1.00 77.12 185 LYS A O 1
ATOM 1511 N N . GLU A 1 186 ? -16.784 8.623 13.733 1.00 65.50 186 GLU A N 1
ATOM 1512 C CA . GLU A 1 186 ? -16.747 8.161 12.343 1.00 65.50 186 GLU A CA 1
ATOM 1513 C C . GLU A 1 186 ? -16.711 9.352 11.376 1.00 65.50 186 GLU A C 1
ATOM 1515 O O . GLU A 1 186 ? -17.385 10.371 11.584 1.00 65.50 186 GLU A O 1
ATOM 1520 N N . LEU A 1 187 ? -15.915 9.214 10.316 1.00 67.69 187 LEU A N 1
ATOM 1521 C CA . LEU A 1 187 ? -15.939 10.136 9.190 1.00 67.69 187 LEU A CA 1
ATOM 1522 C C . LEU A 1 187 ? -17.343 10.088 8.575 1.00 67.69 187 LEU A C 1
ATOM 1524 O O . LEU A 1 187 ? -17.921 9.018 8.400 1.00 67.69 187 LEU A O 1
ATOM 1528 N N . VAL A 1 188 ? -17.930 11.250 8.297 1.00 51.16 188 VAL A N 1
ATOM 1529 C CA . VAL A 1 188 ? -19.247 11.294 7.650 1.00 51.16 188 VAL A CA 1
ATOM 1530 C C . VAL A 1 188 ? -19.044 11.023 6.149 1.00 51.16 188 VAL A C 1
ATOM 1532 O O . VAL A 1 188 ? -18.258 11.758 5.546 1.00 51.16 188 VAL A O 1
ATOM 1535 N N . PRO A 1 189 ? -19.703 10.002 5.560 1.00 46.34 189 PRO A N 1
ATOM 1536 C CA . PRO A 1 189 ? -19.543 9.627 4.148 1.00 46.34 189 PRO A CA 1
ATOM 1537 C C . PRO A 1 189 ? -20.152 10.593 3.125 1.00 46.34 189 PRO A C 1
ATOM 1539 O O . PRO A 1 189 ? -20.908 11.511 3.522 1.00 46.34 189 PRO A O 1
#

Radius of gyration: 19.02 Å; chains: 1; bounding box: 49×37×52 Å

pLDDT: mean 87.39, std 15.47, range [30.97, 98.25]

Foldseek 3Di:
DDPPPPDDDDPVPQAFPLNVQQVQLVPPANQKDFQFWDPDLVVLLVSCCVPQPDHDDPVVSVVVSVVCVVVQKDQHPDQFWGIWGHDDPTIIMTGTDLVVSLVQFPFWEQAPQVRFIKRFHDRPPDPDGQWIQGLVQQFTATADPVVLETEGSGHGDPVNSVSVVCCPVVDPDDHPYYDHHHYDDDDDD

Organism: Limosilactobacillus reuteri (NCBI:txid1598)

Secondary structure (DSSP, 8-state):
--------S------SHHHHHHHHHHHT-TTEEEEEE-SSHHHHHHHHHHHSSS---HHHHHHHHHHHHHHSEEE---SSEEEEEEETTTEEEEEEPTTHHHHT-SEEEEETTTTEEEEEE-SSSSSS--EEEETTTTEEEEEETTTTEEEEEEE--HHHHHHHHHHHHHS-PPP-EEE-PEEP-PPP-